Protein AF-D6Z450-F1 (afdb_monomer)

Secondary structure (DSSP, 8-state):
-EEEEEPPHHHHHHHTTT-SEEEEEEESSHHHHTTSSSHHHHHHHHHHHHHHHHHTT---EEEEEEES-SSSHHHHGGGGGGTTS-SEEEE-S-HHHHHHHHHH-TTS-EEESEEEEEEEEEEETTEEEEEE---SS--TTTTTT--TTTSSTT--SSS--S--BTTEETTEEEEE-HHHHHHHHHHHTT-GGGGGSPPPPP-GGGSGGGSS-----GGG--

Radius of gyration: 21.74 Å; Cα contacts (8 Å, |Δi|>4): 378; chains: 1; bounding box: 49×38×61 Å

Mean predicted aligned error: 4.18 Å

InterPro domains:
  IPR022026 Methylene-tetrahydrofolate reductase-like, C-terminal domain [PF12225] (111-205)

Foldseek 3Di:
DWAKAFDDLLVVLVLCVVWQFEEEEFELPDHVLNVQGDQVNQVVSQVSSCVSQVVVVHHHHYHYYYFPHLLDVVRLVCCVVCPPRTQAYAYSDEPNSQVNNCVVPVNHHGHYRIYGDEDFHAPDVNDTAHFDQQQVFDDCVLQLNGQLQRLAPVSDDQADPVCDDPQADVVDRVRGHSRVVSCVNCVVVVNNVSSVDDGDDTDRCSGPVVDDDDDDDVVPPD

Organism: Desulfurivibrio alkaliphilus (strain DSM 19089 / UNIQEM U267 / AHT2) (NCBI:txid589865)

Solvent-accessible surface area (backbone atoms only — not comparable to full-atom values): 12428 Å² total; per-residue (Å²): 81,51,41,34,43,59,50,60,67,69,60,48,40,58,77,46,62,88,47,49,19,36,33,28,34,14,13,61,42,48,22,30,80,52,72,32,4,21,70,70,43,20,55,52,48,37,52,49,44,46,52,51,36,46,75,71,75,39,82,55,50,65,48,62,48,71,32,68,37,42,69,42,68,78,45,48,57,57,55,63,83,49,64,88,67,45,65,28,35,37,26,20,26,42,62,64,18,41,52,43,43,34,70,78,36,75,88,54,46,67,40,67,38,30,46,59,74,43,33,24,49,72,83,47,96,96,40,72,45,64,51,44,72,73,42,77,64,86,60,33,89,67,33,68,68,46,46,44,52,46,43,27,100,79,44,47,72,75,60,69,89,77,60,57,55,96,55,12,28,70,91,37,84,86,41,60,27,47,49,49,56,30,52,57,46,22,53,74,67,74,43,56,71,51,75,74,47,78,58,75,90,74,61,56,69,57,17,76,86,63,49,92,84,84,88,84,59,70,94,78,53,133

pLDDT: mean 94.86, std 4.31, range [63.44, 98.81]

Sequence (222 aa):
MIIAERKPVNEIVEMVRDAKRVLVLGCRGCVSVCSAGGEREVELLSSLIRLGKQKQGQKAEVIGATLVRQCDKEYVDEIDQWQGQYDAIVSMACGVGVNFIANLRPNDQVYPAVNTTSFGGSTEQGVWSEQCAGCGDCVLHLTGGLCPVARCAKSLMNGPCGGSVEGRCEIHQEVPCIWQFIHERLNRFERREDLERVAPIRDWRSAGHGGPRKTVRPDLTL

Structure (mmCIF, N/CA/C/O backbone):
data_AF-D6Z450-F1
#
_entry.id   AF-D6Z450-F1
#
loop_
_atom_site.group_PDB
_atom_site.id
_atom_site.type_symbol
_atom_site.label_atom_id
_atom_site.label_alt_id
_atom_site.label_comp_id
_atom_site.label_asym_id
_atom_site.label_entity_id
_atom_site.label_seq_id
_atom_site.pdbx_PDB_ins_code
_atom_site.Cartn_x
_atom_site.Cartn_y
_atom_site.Cartn_z
_atom_site.occupancy
_atom_site.B_iso_or_equiv
_atom_site.auth_seq_id
_atom_site.auth_comp_id
_atom_site.auth_asym_id
_atom_site.auth_atom_id
_atom_site.pdbx_PDB_model_num
ATOM 1 N N . MET A 1 1 ? 4.551 -5.042 -3.345 1.00 91.19 1 MET A N 1
ATOM 2 C CA . MET A 1 1 ? 3.774 -4.960 -2.084 1.00 91.19 1 MET A CA 1
ATOM 3 C C . MET A 1 1 ? 3.094 -3.600 -2.006 1.00 91.19 1 MET A C 1
ATOM 5 O O . MET A 1 1 ? 3.552 -2.681 -2.673 1.00 91.19 1 MET A O 1
ATOM 9 N N . ILE A 1 2 ? 2.012 -3.470 -1.238 1.00 96.25 2 ILE A N 1
ATOM 10 C CA . ILE A 1 2 ? 1.422 -2.161 -0.915 1.00 96.25 2 ILE A CA 1
ATOM 11 C C . ILE A 1 2 ? 2.186 -1.575 0.274 1.00 96.25 2 ILE A C 1
ATOM 13 O O . ILE A 1 2 ? 2.316 -2.252 1.292 1.00 96.25 2 ILE A O 1
ATOM 17 N N . ILE A 1 3 ? 2.694 -0.354 0.132 1.00 97.12 3 ILE A N 1
ATOM 18 C CA . ILE A 1 3 ? 3.382 0.376 1.195 1.00 97.12 3 ILE A CA 1
ATOM 19 C C . ILE A 1 3 ? 2.340 1.169 1.983 1.00 97.12 3 ILE A C 1
ATOM 21 O O . ILE A 1 3 ? 1.428 1.768 1.404 1.00 97.12 3 ILE A O 1
ATOM 25 N N . ALA A 1 4 ? 2.451 1.137 3.307 1.00 97.19 4 ALA A N 1
ATOM 26 C CA . ALA A 1 4 ? 1.595 1.911 4.187 1.00 97.19 4 ALA A CA 1
ATOM 27 C C . ALA A 1 4 ? 2.369 2.417 5.403 1.00 97.19 4 ALA A C 1
ATOM 29 O O . ALA A 1 4 ? 3.311 1.773 5.857 1.00 97.19 4 ALA A O 1
ATOM 30 N N . GLU A 1 5 ? 1.924 3.547 5.938 1.00 97.06 5 GLU A N 1
ATOM 31 C CA . GLU A 1 5 ? 2.474 4.176 7.135 1.00 97.06 5 GLU A CA 1
ATOM 32 C C . GLU A 1 5 ? 1.366 4.371 8.166 1.00 97.06 5 GLU A C 1
ATOM 34 O O . GLU A 1 5 ? 0.252 4.769 7.822 1.00 97.06 5 GLU A O 1
ATOM 39 N N . ARG A 1 6 ? 1.645 4.098 9.442 1.00 97.44 6 ARG A N 1
ATOM 40 C CA . ARG A 1 6 ? 0.655 4.276 10.508 1.00 97.44 6 ARG A CA 1
ATOM 41 C C . ARG A 1 6 ? 0.247 5.745 10.622 1.00 97.44 6 ARG A C 1
ATOM 43 O O . ARG A 1 6 ? 1.094 6.624 10.748 1.00 97.44 6 ARG A O 1
ATOM 50 N N . LYS A 1 7 ? -1.060 5.999 10.661 1.00 98.56 7 LYS A N 1
ATOM 51 C CA . LYS A 1 7 ? -1.602 7.331 10.943 1.00 98.56 7 LYS A CA 1
ATOM 52 C C . LYS A 1 7 ? -1.158 7.816 12.326 1.00 98.56 7 LYS A C 1
ATOM 54 O O . LYS A 1 7 ? -0.955 6.990 13.226 1.00 98.56 7 LYS A O 1
ATOM 59 N N . PRO A 1 8 ? -1.044 9.134 12.545 1.00 98.31 8 PRO A N 1
ATOM 60 C CA . PRO A 1 8 ? -0.845 9.697 13.875 1.00 98.31 8 PRO A CA 1
ATOM 61 C C . PRO A 1 8 ? -1.831 9.117 14.902 1.00 98.31 8 PRO A C 1
ATOM 63 O O . PRO A 1 8 ? -3.011 8.925 14.620 1.00 98.31 8 PRO A O 1
ATOM 66 N N . VAL A 1 9 ? -1.348 8.810 16.113 1.00 97.56 9 VAL A N 1
ATOM 67 C CA . VAL A 1 9 ? -2.169 8.133 17.143 1.00 97.56 9 VAL A CA 1
ATOM 68 C C . VAL A 1 9 ? -3.389 8.971 17.517 1.00 97.56 9 VAL A C 1
ATOM 70 O O . VAL A 1 9 ? -4.473 8.433 17.698 1.00 97.56 9 VAL A O 1
ATOM 73 N N . ASN A 1 10 ? -3.216 10.286 17.629 1.00 97.44 10 ASN A N 1
ATOM 74 C CA . ASN A 1 10 ? -4.288 11.228 17.937 1.00 97.44 10 ASN A CA 1
ATOM 75 C C . ASN A 1 10 ? -5.393 11.224 16.872 1.00 97.44 10 ASN A C 1
ATOM 77 O O . ASN A 1 10 ? -6.560 11.278 17.239 1.00 97.44 10 ASN A O 1
ATOM 81 N N . GLU A 1 11 ? -5.043 11.110 15.587 1.00 98.44 11 GLU A N 1
ATOM 82 C CA . GLU A 1 11 ? -6.023 10.964 14.503 1.00 98.44 11 GLU A CA 1
ATOM 83 C C . GLU A 1 11 ? -6.827 9.668 14.674 1.00 98.44 11 GLU A C 1
ATOM 85 O O . GLU A 1 11 ? -8.051 9.686 14.593 1.00 98.44 11 GLU A O 1
ATOM 90 N N . ILE A 1 12 ? -6.157 8.553 14.991 1.00 98.44 12 ILE A N 1
ATOM 91 C CA . ILE A 1 12 ? -6.817 7.258 15.226 1.00 98.44 12 ILE A CA 1
ATOM 92 C C . ILE A 1 12 ? -7.747 7.318 16.439 1.00 98.44 12 ILE A C 1
ATOM 94 O O . ILE A 1 12 ? -8.889 6.879 16.349 1.00 98.44 12 ILE A O 1
ATOM 98 N N . VAL A 1 13 ? -7.282 7.873 17.561 1.00 97.88 13 VAL A N 1
ATOM 99 C CA . VAL A 1 13 ? -8.081 8.011 18.789 1.00 97.88 13 VAL A CA 1
ATOM 100 C C . VAL A 1 13 ? -9.309 8.890 18.555 1.00 97.88 13 VAL A C 1
ATOM 102 O O . VAL A 1 13 ? -10.382 8.548 19.048 1.00 97.88 13 VAL A O 1
ATOM 105 N N . GLU A 1 14 ? -9.176 9.972 17.782 1.00 97.88 14 GLU A N 1
ATOM 106 C CA . GLU A 1 14 ? -10.306 10.833 17.418 1.00 97.88 14 GLU A CA 1
ATOM 107 C C . GLU A 1 14 ? -11.302 10.113 16.497 1.00 97.88 14 GLU A C 1
ATOM 109 O O . GLU A 1 14 ? -12.506 10.194 16.733 1.00 97.88 14 GLU A O 1
ATOM 114 N N . MET A 1 15 ? -10.834 9.345 15.500 1.00 97.94 15 MET A N 1
ATOM 115 C CA . MET A 1 15 ? -11.719 8.568 14.614 1.00 97.94 15 MET A CA 1
ATOM 116 C C . MET A 1 15 ? -12.628 7.610 15.387 1.00 97.94 15 MET A C 1
ATOM 118 O O . MET A 1 15 ? -13.789 7.442 15.026 1.00 97.94 15 MET A O 1
ATOM 122 N N . VAL A 1 16 ? -12.114 7.006 16.461 1.00 97.25 16 VAL A N 1
ATOM 123 C CA . VAL A 1 16 ? -12.877 6.073 17.299 1.00 97.25 16 VAL A CA 1
ATOM 124 C C . VAL A 1 16 ? -13.375 6.699 18.594 1.00 97.25 16 VAL A C 1
ATOM 126 O O . VAL A 1 16 ? -13.716 5.963 19.515 1.00 97.25 16 VAL A O 1
ATOM 129 N N . ARG A 1 17 ? -13.430 8.030 18.722 1.00 95.50 17 ARG A N 1
ATOM 130 C CA . ARG A 1 17 ? -13.751 8.728 19.985 1.00 95.50 17 ARG A CA 1
ATOM 131 C C . ARG A 1 17 ? -15.069 8.292 20.638 1.00 95.50 17 ARG A C 1
ATOM 133 O O . ARG A 1 17 ? -15.144 8.271 21.860 1.00 95.50 17 ARG A O 1
ATOM 140 N N . ASP A 1 18 ? -16.059 7.880 19.853 1.00 94.75 18 ASP A N 1
ATOM 141 C CA . ASP A 1 18 ? -17.384 7.488 20.350 1.00 94.75 18 ASP A CA 1
ATOM 142 C C . ASP A 1 18 ? -17.497 5.967 20.597 1.00 94.75 18 ASP A C 1
ATOM 144 O O . ASP A 1 18 ? -18.425 5.505 21.261 1.00 94.75 18 ASP A O 1
ATOM 148 N N . ALA A 1 19 ? -16.511 5.191 20.132 1.00 96.88 19 ALA A N 1
ATOM 149 C CA . ALA A 1 19 ? -16.423 3.747 20.331 1.00 96.88 19 ALA A CA 1
ATOM 150 C C . ALA A 1 19 ? -16.017 3.397 21.772 1.00 96.88 19 ALA A C 1
ATOM 152 O O . ALA A 1 19 ? -15.072 3.979 22.330 1.00 96.88 19 ALA A O 1
ATOM 153 N N . LYS A 1 20 ? -16.702 2.415 22.368 1.00 96.44 20 LYS A N 1
ATOM 154 C CA . LYS A 1 20 ? -16.396 1.897 23.711 1.00 96.44 20 LYS A CA 1
ATOM 155 C C . LYS A 1 20 ? -15.599 0.602 23.652 1.00 96.44 20 LYS A C 1
ATOM 157 O O . LYS A 1 20 ? -14.909 0.290 24.620 1.00 96.44 20 LYS A O 1
ATOM 162 N N . ARG A 1 21 ? -15.693 -0.147 22.553 1.00 98.25 21 ARG A N 1
ATOM 163 C CA . ARG A 1 21 ? -15.056 -1.452 22.375 1.00 98.25 21 ARG A CA 1
ATOM 164 C C . ARG A 1 21 ? -14.388 -1.504 21.007 1.00 98.25 21 ARG A C 1
ATOM 166 O O . ARG A 1 21 ? -15.039 -1.681 19.982 1.00 98.25 21 ARG A O 1
ATOM 173 N N . VAL A 1 22 ? -13.075 -1.325 20.993 1.00 98.62 22 VAL A N 1
ATOM 174 C CA . VAL A 1 22 ? -12.292 -1.208 19.762 1.00 98.62 22 VAL A CA 1
ATOM 175 C C . VAL A 1 22 ? -11.577 -2.523 19.467 1.00 98.62 22 VAL A C 1
ATOM 177 O O . VAL A 1 22 ? -10.772 -2.983 20.276 1.00 98.62 22 VAL A O 1
ATOM 180 N N . LEU A 1 23 ? -11.816 -3.093 18.287 1.00 98.81 23 LEU A N 1
ATOM 181 C CA . LEU A 1 23 ? -11.015 -4.182 17.733 1.00 98.81 23 LEU A CA 1
ATOM 182 C C . LEU A 1 23 ? -9.901 -3.598 16.860 1.00 98.81 23 LEU A C 1
ATOM 184 O O . LEU A 1 23 ? -10.157 -3.097 15.768 1.00 98.81 23 LEU A O 1
ATOM 188 N N . VAL A 1 24 ? -8.654 -3.665 17.317 1.00 98.81 24 VAL A N 1
ATOM 189 C CA . VAL A 1 24 ? -7.479 -3.330 16.506 1.00 98.81 24 VAL A CA 1
ATOM 190 C C . VAL A 1 24 ? -7.079 -4.567 15.713 1.00 98.81 24 VAL A C 1
ATOM 192 O O . VAL A 1 24 ? -6.640 -5.565 16.283 1.00 98.81 24 VAL A O 1
ATOM 195 N N . LEU A 1 25 ? -7.239 -4.500 14.394 1.00 98.81 25 LEU A N 1
ATOM 196 C CA . LEU A 1 25 ? -7.114 -5.653 13.511 1.00 98.81 25 LEU A CA 1
ATOM 197 C C . LEU A 1 25 ? -5.916 -5.498 12.574 1.00 98.81 25 LEU A C 1
ATOM 199 O O . LEU A 1 25 ? -5.942 -4.701 11.632 1.00 98.81 25 LEU A O 1
ATOM 203 N N . GLY A 1 26 ? -4.867 -6.282 12.806 1.00 98.50 26 GLY A N 1
ATOM 204 C CA . GLY A 1 26 ? -3.661 -6.329 11.980 1.00 98.50 26 GLY A CA 1
ATOM 205 C C . GLY A 1 26 ? -3.807 -7.181 10.721 1.00 98.50 26 GLY A C 1
ATOM 206 O O . GLY A 1 26 ? -4.682 -8.044 10.612 1.00 98.50 26 GLY A O 1
ATOM 207 N N . CYS A 1 27 ? -2.936 -6.936 9.747 1.00 98.12 27 CYS A N 1
ATOM 208 C CA . CYS A 1 27 ? -2.890 -7.646 8.474 1.00 98.12 27 CYS A CA 1
ATOM 209 C C . CYS A 1 27 ? -1.472 -8.167 8.226 1.00 98.12 27 CYS A C 1
ATOM 211 O O . CYS A 1 27 ? -0.547 -7.393 7.958 1.00 98.12 27 CYS A O 1
ATOM 213 N N . ARG A 1 28 ? -1.317 -9.495 8.241 1.00 97.00 28 ARG A N 1
ATOM 214 C CA . ARG A 1 28 ? -0.030 -10.199 8.075 1.00 97.00 28 ARG A CA 1
ATOM 215 C C . ARG A 1 28 ? 0.506 -10.204 6.633 1.00 97.00 28 ARG A C 1
ATOM 217 O O . ARG A 1 28 ? 1.493 -10.863 6.329 1.00 97.00 28 ARG A O 1
ATOM 224 N N . GLY A 1 29 ? -0.136 -9.451 5.737 1.00 94.50 29 GLY A N 1
ATOM 225 C CA . GLY A 1 29 ? 0.275 -9.257 4.349 1.00 94.50 29 GLY A CA 1
ATOM 226 C C . GLY A 1 29 ? 1.283 -8.115 4.161 1.00 94.50 29 GLY A C 1
ATOM 227 O O . GLY A 1 29 ? 2.246 -7.960 4.904 1.00 94.50 29 GLY A O 1
ATOM 228 N N . CYS A 1 30 ? 1.059 -7.285 3.136 1.00 94.38 30 CYS A N 1
ATOM 229 C CA . CYS A 1 30 ? 2.018 -6.255 2.710 1.00 94.38 30 CYS A CA 1
ATOM 230 C C . CYS A 1 30 ? 2.418 -5.263 3.813 1.00 94.38 30 CYS A C 1
ATOM 232 O O . CYS A 1 30 ? 3.584 -4.902 3.909 1.00 94.38 30 CYS A O 1
ATOM 234 N N . VAL A 1 31 ? 1.470 -4.841 4.649 1.00 94.81 31 VAL A N 1
ATOM 235 C CA . VAL A 1 31 ? 1.697 -3.810 5.677 1.00 94.81 31 VAL A CA 1
ATOM 236 C C . VAL A 1 31 ? 2.533 -4.302 6.860 1.00 94.81 31 VAL A C 1
ATOM 238 O O . VAL A 1 31 ? 3.160 -3.493 7.537 1.00 94.81 31 VAL A O 1
ATOM 241 N N . SER A 1 32 ? 2.608 -5.618 7.083 1.00 94.56 32 SER A N 1
ATOM 242 C CA . SER A 1 32 ? 3.536 -6.195 8.065 1.00 94.56 32 SER A CA 1
ATOM 243 C C . SER A 1 32 ? 4.989 -6.054 7.609 1.00 94.56 32 SER A C 1
ATOM 245 O O . SER A 1 32 ? 5.865 -5.791 8.421 1.00 94.56 32 SER A O 1
ATOM 247 N N . VAL A 1 33 ? 5.242 -6.115 6.296 1.00 92.12 33 VAL A N 1
ATOM 248 C CA . VAL A 1 33 ? 6.574 -5.845 5.719 1.00 92.12 33 VAL A CA 1
ATOM 249 C C . VAL A 1 33 ? 6.970 -4.371 5.878 1.00 92.12 33 VAL A C 1
ATOM 251 O O . VAL A 1 33 ? 8.152 -4.047 5.858 1.00 92.12 33 VAL A O 1
ATOM 254 N N . CYS A 1 34 ? 5.997 -3.475 6.054 1.00 92.50 34 CYS A N 1
ATOM 255 C CA . CYS A 1 34 ? 6.224 -2.064 6.375 1.00 92.50 34 CYS A CA 1
ATOM 256 C C . CYS A 1 34 ? 6.393 -1.798 7.877 1.00 92.50 34 CYS A C 1
ATOM 258 O O . CYS A 1 34 ? 6.513 -0.638 8.259 1.00 92.50 34 CYS A O 1
ATOM 260 N N . SER A 1 35 ? 6.333 -2.829 8.731 1.00 94.25 35 SER A N 1
ATOM 261 C CA . SER A 1 35 ? 6.236 -2.669 10.189 1.00 94.25 35 SER A CA 1
ATOM 262 C C . SER A 1 35 ? 5.105 -1.710 10.590 1.00 94.25 35 SER A C 1
ATOM 264 O O . SER A 1 35 ? 5.270 -0.854 11.459 1.00 94.25 35 SER A O 1
ATOM 266 N N . ALA A 1 36 ? 3.962 -1.807 9.898 1.00 95.75 36 ALA A N 1
ATOM 267 C CA . ALA A 1 36 ? 2.838 -0.878 10.042 1.00 95.75 36 ALA A CA 1
ATOM 268 C C . ALA A 1 36 ? 1.511 -1.555 10.419 1.00 95.75 36 ALA A C 1
ATOM 270 O O . ALA A 1 36 ? 0.531 -0.854 10.664 1.00 95.75 36 ALA A O 1
ATOM 271 N N . GLY A 1 37 ? 1.449 -2.888 10.465 1.00 95.31 37 GLY A N 1
ATOM 272 C CA . GLY A 1 37 ? 0.195 -3.601 10.730 1.00 95.31 37 GLY A CA 1
ATOM 273 C C . GLY A 1 37 ? 0.331 -5.069 11.119 1.00 95.31 37 GLY A C 1
ATOM 274 O O . GLY A 1 37 ? -0.655 -5.797 10.996 1.00 95.31 37 GLY A O 1
ATOM 275 N N . GLY A 1 38 ? 1.520 -5.515 11.534 1.00 96.25 38 GLY A N 1
ATOM 276 C CA . GLY A 1 38 ? 1.738 -6.858 12.065 1.00 96.25 38 GLY A CA 1
ATOM 277 C C . GLY A 1 38 ? 1.330 -6.981 13.534 1.00 96.25 38 GLY A C 1
ATOM 278 O O . GLY A 1 38 ? 0.815 -6.040 14.136 1.00 96.25 38 GLY A O 1
ATOM 279 N N . GLU A 1 39 ? 1.561 -8.157 14.120 1.00 97.19 39 GLU A N 1
ATOM 280 C CA . GLU A 1 39 ? 1.178 -8.484 15.507 1.00 97.19 39 GLU A CA 1
ATOM 281 C C . GLU A 1 39 ? 1.768 -7.491 16.519 1.00 97.19 39 GLU A C 1
ATOM 283 O O . GLU A 1 39 ? 1.039 -6.917 17.329 1.00 97.19 39 GLU A O 1
ATOM 288 N N . ARG A 1 40 ? 3.066 -7.187 16.396 1.00 97.50 40 ARG A N 1
ATOM 289 C CA . ARG A 1 40 ? 3.742 -6.195 17.241 1.00 97.50 40 ARG A CA 1
ATOM 290 C C . ARG A 1 40 ? 3.098 -4.812 17.130 1.00 97.50 40 ARG A C 1
ATOM 292 O O . ARG A 1 40 ? 2.915 -4.128 18.136 1.00 97.50 40 ARG A O 1
ATOM 299 N N . GLU A 1 41 ? 2.764 -4.370 15.920 1.00 98.31 41 GLU A N 1
ATOM 300 C CA . GLU A 1 41 ? 2.142 -3.060 15.716 1.00 98.31 41 GLU A CA 1
ATOM 301 C C . GLU A 1 41 ? 0.723 -3.000 16.288 1.00 98.31 41 GLU A C 1
ATOM 303 O O . GLU A 1 41 ? 0.330 -1.955 16.812 1.00 98.31 41 GLU A O 1
ATOM 308 N N . VAL A 1 42 ? -0.018 -4.112 16.246 1.00 98.62 42 VAL A N 1
ATOM 309 C CA . VAL A 1 42 ? -1.343 -4.233 16.866 1.00 98.62 42 VAL A CA 1
ATOM 310 C C . VAL A 1 42 ? -1.258 -4.080 18.378 1.00 98.62 42 VAL A C 1
ATOM 312 O O . VAL A 1 42 ? -2.030 -3.308 18.947 1.00 98.62 42 VAL A O 1
ATOM 315 N N . GLU A 1 43 ? -0.322 -4.758 19.042 1.00 98.38 43 GLU A N 1
ATOM 316 C CA . GLU A 1 43 ? -0.139 -4.651 20.496 1.00 98.38 43 GLU A CA 1
ATOM 317 C C . GLU A 1 43 ? 0.194 -3.214 20.927 1.00 98.38 43 GLU A C 1
ATOM 319 O O . GLU A 1 43 ? -0.397 -2.669 21.872 1.00 98.38 43 GLU A O 1
ATOM 324 N N . LEU A 1 44 ? 1.106 -2.570 20.190 1.00 98.31 44 LEU A N 1
ATOM 325 C CA . LEU A 1 44 ? 1.503 -1.184 20.427 1.00 98.31 44 LEU A CA 1
ATOM 326 C C . LEU A 1 44 ? 0.328 -0.227 20.222 1.00 98.31 44 LEU A C 1
ATOM 328 O O . LEU A 1 44 ? 0.032 0.584 21.103 1.00 98.31 44 LEU A O 1
ATOM 332 N N . LEU A 1 45 ? -0.371 -0.325 19.088 1.00 98.56 45 LEU A N 1
ATOM 333 C CA . LEU A 1 45 ? -1.494 0.559 18.789 1.00 98.56 45 LEU A CA 1
ATOM 334 C C . LEU A 1 45 ? -2.655 0.347 19.767 1.00 98.56 45 LEU A C 1
ATOM 336 O O . LEU A 1 45 ? -3.246 1.324 20.222 1.00 98.56 45 LEU A O 1
ATOM 340 N N . SER A 1 46 ? -2.935 -0.897 20.156 1.00 98.50 46 SER A N 1
ATOM 341 C CA . SER A 1 46 ? -3.965 -1.215 21.151 1.00 98.50 46 SER A CA 1
ATOM 342 C C . SER A 1 46 ? -3.692 -0.518 22.485 1.00 98.50 46 SER A C 1
ATOM 344 O O . SER A 1 46 ? -4.586 0.086 23.082 1.00 98.50 46 SER A O 1
ATOM 346 N N . SER A 1 47 ? -2.434 -0.542 22.932 1.00 98.00 47 SER A N 1
ATOM 347 C CA . SER A 1 47 ? -2.003 0.136 24.159 1.00 98.00 47 SER A CA 1
ATOM 348 C C . SER A 1 47 ? -2.114 1.659 24.042 1.00 98.00 47 SER A C 1
ATOM 350 O O . SER A 1 47 ? -2.601 2.322 24.959 1.00 98.00 47 SER A O 1
ATOM 352 N N . LEU A 1 48 ? -1.722 2.218 22.894 1.00 97.88 48 LEU A N 1
ATOM 353 C CA . LEU A 1 48 ? -1.784 3.655 22.623 1.00 97.88 48 LEU A CA 1
ATOM 354 C C . LEU A 1 48 ? -3.224 4.183 22.551 1.00 97.88 48 LEU A C 1
ATOM 356 O O . LEU A 1 48 ? -3.504 5.243 23.109 1.00 97.88 48 LEU A O 1
ATOM 360 N N . ILE A 1 49 ? -4.144 3.441 21.927 1.00 98.12 49 ILE A N 1
ATOM 361 C CA . ILE A 1 49 ? -5.570 3.798 21.887 1.00 98.12 49 ILE A CA 1
ATOM 362 C C . ILE A 1 49 ? -6.151 3.802 23.302 1.00 98.12 49 ILE A C 1
ATOM 364 O O . ILE A 1 49 ? -6.816 4.765 23.685 1.00 98.12 49 ILE A O 1
ATOM 368 N N . ARG A 1 50 ? -5.848 2.774 24.108 1.00 97.06 50 ARG A N 1
ATOM 369 C CA . ARG A 1 50 ? -6.315 2.677 25.499 1.00 97.06 50 ARG A CA 1
ATOM 370 C C . ARG A 1 50 ? -5.861 3.877 26.336 1.00 97.06 50 ARG A C 1
ATOM 372 O O . ARG A 1 50 ? -6.679 4.496 27.013 1.00 97.06 50 ARG A O 1
ATOM 379 N N . LEU A 1 51 ? -4.582 4.246 26.240 1.00 96.38 51 LEU A N 1
ATOM 380 C CA . LEU A 1 51 ? -4.023 5.417 26.928 1.00 96.38 51 LEU A CA 1
ATOM 381 C C . LEU A 1 51 ? -4.628 6.736 26.423 1.00 96.38 51 LEU A C 1
ATOM 383 O O . LEU A 1 51 ? -4.961 7.608 27.226 1.00 96.38 51 LEU A O 1
ATOM 387 N N . GLY A 1 52 ? -4.797 6.885 25.105 1.00 96.44 52 GLY A N 1
ATOM 388 C CA . GLY A 1 52 ? -5.392 8.078 24.496 1.00 96.44 52 GLY A CA 1
ATOM 389 C C . GLY A 1 52 ? -6.825 8.320 24.968 1.00 96.44 52 GLY A C 1
ATOM 390 O O . GLY A 1 52 ? -7.158 9.426 25.393 1.00 96.44 52 GLY A O 1
ATOM 391 N N . LYS A 1 53 ? -7.639 7.262 24.988 1.00 94.81 53 LYS A N 1
ATOM 392 C CA . LYS A 1 53 ? -9.012 7.271 25.508 1.00 94.81 53 LYS A CA 1
ATOM 393 C C . LYS A 1 53 ? -9.070 7.603 26.998 1.00 94.81 53 LYS A C 1
ATOM 395 O O . LYS A 1 53 ? -9.831 8.480 27.405 1.00 94.81 53 LYS A O 1
ATOM 400 N N . GLN A 1 54 ? -8.208 6.981 27.805 1.00 94.81 54 GLN A N 1
ATOM 401 C CA . GLN A 1 54 ? -8.131 7.255 29.241 1.00 94.81 54 GLN A CA 1
ATOM 402 C C . GLN A 1 54 ? -7.778 8.722 29.526 1.00 94.81 54 GLN A C 1
ATOM 404 O O . GLN A 1 54 ? -8.374 9.338 30.409 1.00 94.81 54 GLN A O 1
ATOM 409 N N . LYS A 1 55 ? -6.856 9.311 28.753 1.00 94.12 55 LYS A N 1
ATOM 410 C CA . LYS A 1 55 ? -6.492 10.733 28.861 1.00 94.12 55 LYS A CA 1
ATOM 411 C C . LYS A 1 55 ? -7.667 11.669 28.544 1.00 94.12 55 LYS A C 1
ATOM 413 O O . LYS A 1 55 ? -7.726 12.765 29.089 1.00 94.12 55 LYS A O 1
ATOM 418 N N . GLN A 1 56 ? -8.607 11.234 27.706 1.00 92.25 56 GLN A N 1
ATOM 419 C CA . GLN A 1 56 ? -9.853 11.948 27.403 1.00 92.25 56 GLN A CA 1
ATOM 420 C C . GLN A 1 56 ? -10.972 11.674 28.428 1.00 92.25 56 GLN A C 1
ATOM 422 O O . GLN A 1 56 ? -12.113 12.075 28.217 1.00 92.25 56 GLN A O 1
ATOM 427 N N . GLY A 1 57 ? -10.677 10.978 29.533 1.00 92.12 57 GLY A N 1
ATOM 428 C CA . GLY A 1 57 ? -11.667 10.618 30.552 1.00 92.12 57 GLY A CA 1
ATOM 429 C C . GLY A 1 57 ? -12.624 9.501 30.124 1.00 92.12 57 GLY A C 1
ATOM 430 O O . GLY A 1 57 ? -13.627 9.265 30.794 1.00 92.12 57 GLY A O 1
ATOM 431 N N . GLN A 1 58 ? -12.328 8.801 29.026 1.00 92.25 58 GLN A N 1
ATOM 432 C CA . GLN A 1 58 ? -13.154 7.721 28.498 1.00 92.25 58 GLN A CA 1
ATOM 433 C C . GLN A 1 58 ? -12.596 6.358 28.917 1.00 92.25 58 GLN A C 1
ATOM 435 O O . GLN A 1 58 ? -11.394 6.103 28.827 1.00 92.25 58 GLN A O 1
ATOM 440 N N . LYS A 1 59 ? -13.477 5.444 29.336 1.00 88.94 59 LYS A N 1
ATOM 441 C CA . LYS A 1 59 ? -13.137 4.022 29.471 1.00 88.94 59 LYS A CA 1
ATOM 442 C C . LYS A 1 59 ? -13.463 3.317 28.157 1.00 88.94 59 LYS A C 1
ATOM 444 O O . LYS A 1 59 ? -14.594 3.419 27.691 1.00 88.94 59 LYS A O 1
ATOM 449 N N . ALA A 1 60 ? -12.486 2.613 27.594 1.00 92.69 60 ALA A N 1
ATOM 450 C CA . ALA A 1 60 ? -12.661 1.803 26.396 1.00 92.69 60 ALA A CA 1
ATOM 451 C C . ALA A 1 60 ? -11.983 0.440 26.566 1.00 92.69 60 ALA A C 1
ATOM 453 O O . ALA A 1 60 ? -10.865 0.348 27.083 1.00 92.69 60 ALA A O 1
ATOM 454 N N . GLU A 1 61 ? -12.659 -0.608 26.113 1.00 97.19 61 GLU A N 1
ATOM 455 C CA . GLU A 1 61 ? -12.077 -1.932 25.931 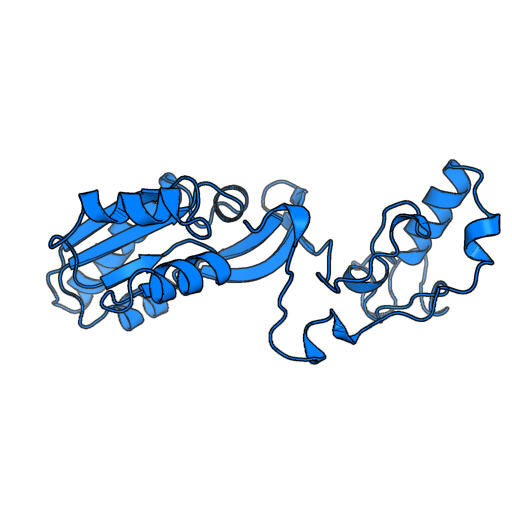1.00 97.19 61 GLU A CA 1
ATOM 456 C C . GLU A 1 61 ? -11.385 -1.964 24.570 1.00 97.19 61 GLU A C 1
ATOM 458 O O . GLU A 1 61 ? -11.910 -1.457 23.579 1.00 97.19 61 GLU A O 1
ATOM 463 N N . VAL A 1 62 ? -10.175 -2.5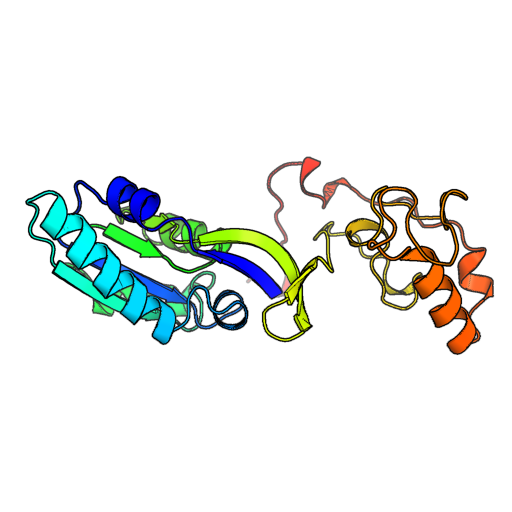15 24.528 1.00 98.31 62 VAL A N 1
ATOM 464 C CA . VAL A 1 62 ? -9.394 -2.603 23.292 1.00 98.31 62 VAL A CA 1
ATOM 465 C C . VAL A 1 62 ? -8.872 -4.020 23.165 1.00 98.31 62 VAL A C 1
ATOM 467 O O . VAL A 1 62 ? -8.102 -4.459 24.027 1.00 98.31 62 VAL A O 1
ATOM 470 N N . ILE A 1 63 ? -9.300 -4.699 22.104 1.00 98.25 63 ILE A N 1
ATOM 471 C CA . ILE A 1 63 ? -8.910 -6.059 21.734 1.00 98.25 63 ILE A CA 1
ATOM 472 C C . ILE A 1 63 ? -7.969 -5.953 20.535 1.00 98.25 63 ILE A C 1
ATOM 474 O O . ILE A 1 63 ? -8.260 -5.228 19.588 1.00 98.25 63 ILE A O 1
ATOM 478 N N . GLY A 1 64 ? -6.841 -6.658 20.578 1.00 98.38 64 GLY A N 1
ATOM 479 C CA . GLY A 1 64 ? -5.920 -6.773 19.450 1.00 98.38 64 GLY A CA 1
ATOM 480 C C . GLY A 1 64 ? -6.039 -8.147 18.799 1.00 98.38 64 GLY A C 1
ATOM 481 O O . GLY A 1 64 ? -6.069 -9.152 19.505 1.00 98.38 64 GLY A O 1
ATOM 482 N N . ALA A 1 65 ? -6.089 -8.194 17.470 1.00 98.44 65 ALA A N 1
ATOM 483 C CA . ALA A 1 65 ? -6.090 -9.431 16.693 1.00 98.44 65 ALA A CA 1
ATOM 484 C C . ALA A 1 65 ? -5.366 -9.243 15.353 1.00 98.44 65 ALA A C 1
ATOM 486 O O . ALA A 1 65 ? -5.136 -8.114 14.914 1.00 98.44 65 ALA A O 1
ATOM 487 N N . THR A 1 66 ? -5.027 -10.337 14.666 1.00 98.25 66 THR A N 1
ATOM 488 C CA . THR A 1 66 ? -4.480 -10.279 13.303 1.00 98.25 66 THR A CA 1
ATOM 489 C C . THR A 1 66 ? -5.127 -11.298 12.380 1.00 98.25 66 THR A C 1
ATOM 491 O O . THR A 1 66 ? -5.428 -12.418 12.777 1.00 98.25 66 THR A O 1
ATOM 494 N N . LEU A 1 67 ? -5.284 -10.912 11.114 1.00 98.19 67 LEU A N 1
ATOM 495 C CA . LEU A 1 67 ? -5.694 -11.800 10.028 1.00 98.19 67 LEU A CA 1
ATOM 496 C C . LEU A 1 67 ? -4.528 -12.029 9.071 1.00 98.19 67 LEU A C 1
ATOM 498 O O . LEU A 1 67 ? -3.609 -11.206 8.980 1.00 98.19 67 LEU A O 1
ATOM 502 N N . VAL A 1 68 ? -4.556 -13.139 8.330 1.00 97.19 68 VAL A N 1
ATOM 503 C CA . VAL A 1 68 ? -3.563 -13.392 7.268 1.00 97.19 68 VAL A CA 1
ATOM 504 C C . VAL A 1 68 ? -3.634 -12.274 6.224 1.00 97.19 68 VAL A C 1
ATOM 506 O O . VAL A 1 68 ? -2.622 -11.655 5.886 1.00 97.19 68 VAL A O 1
ATOM 509 N N . ARG A 1 69 ? -4.849 -11.967 5.754 1.00 97.00 69 ARG A N 1
ATOM 510 C CA . ARG A 1 69 ? -5.165 -10.840 4.870 1.00 97.00 69 ARG A CA 1
ATOM 511 C C . ARG A 1 69 ? -6.526 -10.260 5.233 1.00 97.00 69 ARG A C 1
ATOM 513 O O . ARG A 1 69 ? -7.382 -10.954 5.748 1.00 97.00 69 ARG A O 1
ATOM 520 N N . GLN A 1 70 ? -6.716 -8.982 4.928 1.00 98.00 70 GLN A N 1
ATOM 521 C CA . GLN A 1 70 ? -8.000 -8.287 5.107 1.00 98.00 70 GLN A CA 1
ATOM 522 C C . GLN A 1 70 ? -8.668 -7.932 3.771 1.00 98.00 70 GLN A C 1
ATOM 524 O O . GLN A 1 70 ? -9.704 -7.285 3.740 1.00 98.00 70 GLN A O 1
ATOM 529 N N . CYS A 1 71 ? -8.051 -8.317 2.654 1.00 97.38 71 CYS A N 1
ATOM 530 C CA . CYS A 1 71 ? -8.533 -8.087 1.292 1.00 97.38 71 CYS A CA 1
ATOM 531 C C . CYS A 1 71 ? -8.957 -9.393 0.604 1.00 97.38 71 CYS A C 1
ATOM 533 O O . CYS A 1 71 ? -8.864 -9.516 -0.615 1.00 97.38 71 CYS A O 1
ATOM 535 N N . ASP A 1 72 ? -9.344 -10.381 1.402 1.00 96.94 72 ASP A N 1
ATOM 536 C CA . ASP A 1 72 ? -9.684 -11.728 0.970 1.00 96.94 72 ASP A CA 1
ATOM 537 C C . ASP A 1 72 ? -10.781 -12.256 1.902 1.00 96.94 72 ASP A C 1
ATOM 539 O O . ASP A 1 72 ? -10.692 -12.096 3.122 1.00 96.94 72 ASP A O 1
ATOM 543 N N . LYS A 1 73 ? -11.862 -12.774 1.309 1.00 96.44 73 LYS A N 1
ATOM 544 C CA . LYS A 1 73 ? -13.129 -13.018 2.006 1.00 96.44 73 LYS A CA 1
ATOM 545 C C . LYS A 1 73 ? -12.977 -14.073 3.093 1.00 96.44 73 LYS A C 1
ATOM 547 O O . LYS A 1 73 ? -13.501 -13.868 4.182 1.00 96.44 73 LYS A O 1
ATOM 552 N N . GLU A 1 74 ? -12.255 -15.151 2.805 1.00 96.44 74 GLU A N 1
ATOM 553 C CA . GLU A 1 74 ? -12.120 -16.288 3.720 1.00 96.44 74 GLU A CA 1
ATOM 554 C C . GLU A 1 74 ? -11.512 -15.851 5.057 1.00 96.44 74 GLU A C 1
ATOM 556 O O . GLU A 1 74 ? -12.017 -16.205 6.116 1.00 96.44 74 GLU A O 1
ATOM 561 N N . TYR A 1 75 ? -10.495 -14.987 5.012 1.00 97.75 75 TYR A N 1
ATOM 562 C CA . TYR A 1 75 ? -9.858 -14.455 6.216 1.00 97.75 75 TYR A CA 1
ATOM 563 C C . TYR A 1 75 ? -10.687 -13.363 6.896 1.00 97.75 75 TYR A C 1
ATOM 565 O O . TYR A 1 75 ? -10.648 -13.234 8.114 1.00 97.75 75 TYR A O 1
ATOM 573 N N . VAL A 1 76 ? -11.437 -12.553 6.139 1.00 97.69 76 VAL A N 1
ATOM 574 C CA . VAL A 1 76 ? -12.337 -11.543 6.726 1.00 97.69 76 VAL A CA 1
ATOM 575 C C . VAL A 1 76 ? -13.474 -12.202 7.507 1.00 97.69 76 VAL A C 1
ATOM 577 O O . VAL A 1 76 ? -13.941 -11.627 8.487 1.00 97.69 76 VAL A O 1
ATOM 580 N N . ASP A 1 77 ? -13.891 -13.411 7.130 1.00 97.44 77 ASP A N 1
ATOM 581 C CA . ASP A 1 77 ? -14.909 -14.149 7.877 1.00 97.44 77 ASP A CA 1
ATOM 582 C C . ASP A 1 77 ? -14.430 -14.590 9.276 1.00 97.44 77 ASP A C 1
ATOM 584 O O . ASP A 1 77 ? -15.241 -14.740 10.185 1.00 97.44 77 ASP A O 1
ATOM 588 N N . GLU A 1 78 ? -13.118 -14.657 9.529 1.00 97.88 78 GLU A N 1
ATOM 589 C CA . GLU A 1 78 ? -12.577 -14.915 10.873 1.00 97.88 78 GLU A CA 1
ATOM 590 C C . GLU A 1 78 ? -12.892 -13.799 11.886 1.00 97.88 78 GLU A C 1
ATOM 592 O O . GLU A 1 78 ? -12.799 -14.036 13.090 1.00 97.88 78 GLU A O 1
ATOM 597 N N . ILE A 1 79 ? -13.315 -12.605 11.437 1.00 97.88 79 ILE A N 1
ATOM 598 C CA . ILE A 1 79 ? -13.764 -11.519 12.331 1.00 97.88 79 ILE A CA 1
ATOM 599 C C . ILE A 1 79 ? -14.926 -11.982 13.231 1.00 97.88 79 ILE A C 1
ATOM 601 O O . ILE A 1 79 ? -15.068 -11.489 14.353 1.00 97.88 79 ILE A O 1
ATOM 605 N N . ASP A 1 80 ? -15.698 -12.984 12.794 1.00 97.06 80 ASP A N 1
ATOM 606 C CA . ASP A 1 80 ? -16.817 -13.557 13.549 1.00 97.06 80 ASP A CA 1
ATOM 607 C C . ASP A 1 80 ? -16.396 -14.123 14.922 1.00 97.06 80 ASP A C 1
ATOM 609 O O . ASP A 1 80 ? -17.209 -14.173 15.845 1.00 97.06 80 ASP A O 1
ATOM 613 N N . GLN A 1 81 ? -15.110 -14.442 15.123 1.00 97.50 81 GLN A N 1
ATOM 614 C CA . GLN A 1 81 ? -14.556 -14.838 16.428 1.00 97.50 81 GLN A CA 1
ATOM 615 C C . GLN A 1 81 ? -14.703 -13.749 17.509 1.00 97.50 81 GLN A C 1
ATOM 617 O O . GLN A 1 81 ? -14.745 -14.055 18.703 1.00 97.50 81 GLN A O 1
ATOM 622 N N . TRP A 1 82 ? -14.803 -12.480 17.102 1.00 97.81 82 TRP A N 1
ATOM 623 C CA . TRP A 1 82 ? -14.964 -11.325 17.991 1.00 97.81 82 TRP A CA 1
ATOM 624 C C . TRP A 1 82 ? -16.337 -10.663 17.861 1.00 97.81 82 TRP A C 1
ATOM 626 O O . TRP A 1 82 ? -16.540 -9.558 18.373 1.00 97.81 82 TRP A O 1
ATOM 636 N N . GLN A 1 83 ? -17.295 -11.316 17.199 1.00 95.25 83 GLN A N 1
ATOM 637 C CA . GLN A 1 83 ? -18.626 -10.757 16.999 1.00 95.25 83 GLN A CA 1
ATOM 638 C C . GLN A 1 83 ? -19.270 -10.368 18.339 1.00 95.25 83 GLN A C 1
ATOM 640 O O . GLN A 1 83 ? -19.241 -11.111 19.320 1.00 95.25 83 GLN A O 1
ATOM 645 N N . GLY A 1 84 ? -19.835 -9.159 18.393 1.00 94.94 84 GLY A N 1
ATOM 646 C CA . GLY A 1 84 ? -20.461 -8.612 19.600 1.00 94.94 84 GLY A CA 1
ATOM 647 C C . GLY A 1 84 ? -19.484 -8.101 20.666 1.00 94.94 84 GLY A C 1
ATOM 648 O O . GLY A 1 84 ? -19.937 -7.487 21.635 1.00 94.94 84 GLY A O 1
ATOM 649 N N . GLN A 1 85 ? -18.171 -8.287 20.488 1.00 97.31 85 GLN A N 1
ATOM 650 C CA . GLN A 1 85 ? -17.128 -7.818 21.413 1.00 97.31 85 GLN A CA 1
ATOM 651 C C . GLN A 1 85 ? -16.552 -6.447 21.033 1.00 97.31 85 GLN A C 1
ATOM 653 O O . GLN A 1 85 ? -15.788 -5.877 21.804 1.00 97.31 85 GLN A O 1
ATOM 658 N N . TYR A 1 86 ? -16.930 -5.896 19.880 1.00 97.94 86 TYR A N 1
ATOM 659 C CA . TYR A 1 86 ? -16.519 -4.572 19.420 1.00 97.94 86 TYR A CA 1
ATOM 660 C C . TYR A 1 86 ? -17.722 -3.741 18.956 1.00 97.94 86 TYR A C 1
ATOM 662 O O . TYR A 1 86 ? -18.789 -4.272 18.652 1.00 97.94 86 TYR A O 1
ATOM 670 N N . ASP A 1 87 ? -17.552 -2.422 18.940 1.00 96.94 87 ASP A N 1
ATOM 671 C CA . ASP A 1 87 ? -18.423 -1.460 18.256 1.00 96.94 87 ASP A CA 1
ATOM 672 C C . ASP A 1 87 ? -17.679 -0.658 17.170 1.00 96.94 87 ASP A C 1
ATOM 674 O O . ASP A 1 87 ? -18.322 -0.032 16.332 1.00 96.94 87 ASP A O 1
ATOM 678 N N . ALA A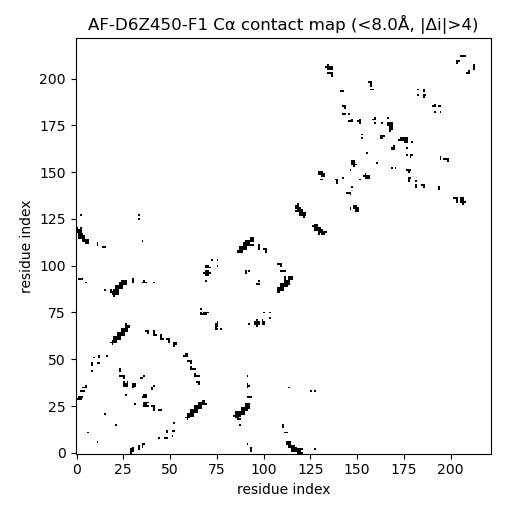 1 88 ? -16.344 -0.752 17.119 1.00 98.25 88 ALA A N 1
ATOM 679 C CA . ALA A 1 88 ? -15.522 -0.240 16.027 1.00 98.25 88 ALA A CA 1
ATOM 680 C C . ALA A 1 88 ? -14.327 -1.157 15.728 1.00 98.25 88 ALA A C 1
ATOM 682 O O . ALA A 1 88 ? -13.681 -1.679 16.639 1.00 98.25 88 ALA A O 1
ATOM 683 N N . ILE A 1 89 ? -13.986 -1.287 14.447 1.00 98.75 89 ILE A N 1
ATOM 684 C CA . ILE A 1 89 ? -12.786 -1.967 13.957 1.00 98.75 89 ILE A CA 1
ATOM 685 C C . ILE A 1 89 ? -11.774 -0.909 13.517 1.00 98.75 89 ILE A C 1
ATOM 687 O O . ILE A 1 89 ? -12.037 -0.118 12.617 1.00 98.75 89 ILE A O 1
ATOM 691 N N . VAL A 1 90 ? -10.583 -0.920 14.105 1.00 98.81 90 VAL A N 1
ATOM 692 C CA . VAL A 1 90 ? -9.418 -0.160 13.641 1.00 98.81 90 VAL A CA 1
ATOM 693 C C . VAL A 1 90 ? -8.540 -1.106 12.836 1.00 98.81 90 VAL A C 1
ATOM 695 O O . VAL A 1 90 ? -7.737 -1.864 13.378 1.00 98.81 90 VAL A O 1
ATOM 698 N N . SER A 1 91 ? -8.717 -1.086 11.520 1.00 98.75 91 SER A N 1
ATOM 699 C CA . SER A 1 91 ? -7.970 -1.929 10.593 1.00 98.75 91 SER A CA 1
ATOM 700 C C . SER A 1 91 ? -6.586 -1.337 10.325 1.00 98.75 91 SER A C 1
ATOM 702 O O . SER A 1 91 ? -6.454 -0.219 9.828 1.00 98.75 91 SER A O 1
ATOM 704 N N . MET A 1 92 ? -5.535 -2.110 10.600 1.00 98.62 92 MET A N 1
ATOM 705 C CA . MET A 1 92 ? -4.154 -1.773 10.235 1.00 98.62 92 MET A CA 1
ATOM 706 C C . MET A 1 92 ? -3.764 -2.292 8.845 1.00 98.62 92 MET A C 1
ATOM 708 O O . MET A 1 92 ? -2.585 -2.301 8.499 1.00 98.62 92 MET A O 1
ATOM 712 N N . ALA A 1 93 ? -4.729 -2.734 8.032 1.00 98.25 93 ALA A N 1
ATOM 713 C CA . ALA A 1 93 ? -4.495 -3.050 6.628 1.00 98.25 93 ALA A CA 1
ATOM 714 C C . ALA A 1 93 ? -4.395 -1.785 5.771 1.00 98.25 93 ALA A C 1
ATOM 716 O O . ALA A 1 93 ? -4.835 -0.705 6.148 1.00 98.25 93 ALA A O 1
ATOM 717 N N . CYS A 1 94 ? -3.872 -1.937 4.554 1.00 98.06 94 CYS A N 1
ATOM 718 C CA . CYS A 1 94 ? -3.961 -0.886 3.544 1.00 98.06 94 CYS A CA 1
ATOM 719 C C . CYS A 1 94 ? -5.425 -0.571 3.178 1.00 98.06 94 CYS A C 1
ATOM 721 O O . CYS A 1 94 ? -6.340 -1.332 3.496 1.00 98.06 94 CYS A O 1
ATOM 723 N N . GLY A 1 95 ? -5.640 0.501 2.414 1.00 97.88 95 GLY A N 1
ATOM 724 C CA . GLY A 1 95 ? -6.968 0.963 2.014 1.00 97.88 95 GLY A CA 1
ATOM 725 C C . GLY A 1 95 ? -7.802 -0.099 1.295 1.00 97.88 95 GLY A C 1
ATOM 726 O O . GLY A 1 95 ? -9.020 -0.102 1.446 1.00 97.88 95 GLY A O 1
ATOM 727 N N . VAL A 1 96 ? -7.168 -1.047 0.589 1.00 97.50 96 VAL A N 1
ATOM 728 C CA . VAL A 1 96 ? -7.878 -2.195 -0.002 1.00 97.50 96 VAL A CA 1
ATOM 729 C C . VAL A 1 96 ? -8.535 -3.044 1.085 1.00 97.50 96 VAL A C 1
ATOM 731 O O . VAL A 1 96 ? -9.710 -3.355 0.964 1.00 97.50 96 VAL A O 1
ATOM 734 N N . GLY A 1 97 ? -7.809 -3.384 2.154 1.00 98.19 97 GLY A N 1
ATOM 735 C CA . GLY A 1 97 ? -8.343 -4.207 3.243 1.00 98.19 97 GLY A CA 1
ATOM 736 C C . GLY A 1 97 ? -9.453 -3.502 4.021 1.00 98.19 97 GLY A C 1
ATOM 737 O O . GLY A 1 97 ? -10.496 -4.095 4.262 1.00 98.19 97 GLY A O 1
ATOM 738 N N . VAL A 1 98 ? -9.276 -2.211 4.318 1.00 98.50 98 VAL A N 1
ATOM 739 C CA . VAL A 1 98 ? -10.297 -1.394 5.000 1.00 98.50 98 VAL A CA 1
ATOM 740 C C . VAL A 1 98 ? -11.613 -1.388 4.211 1.00 98.50 98 VAL A C 1
ATOM 742 O O . VAL A 1 98 ? -12.665 -1.701 4.762 1.00 98.50 98 VAL A O 1
ATOM 745 N N . ASN A 1 99 ? -11.552 -1.097 2.905 1.00 98.12 99 ASN A N 1
ATOM 746 C CA . ASN A 1 99 ? -12.736 -1.096 2.037 1.00 98.12 99 ASN A CA 1
ATOM 747 C C . ASN A 1 99 ? -13.354 -2.491 1.907 1.00 98.12 99 ASN A C 1
ATOM 749 O O . ASN A 1 99 ? -14.572 -2.630 1.855 1.00 98.12 99 ASN A O 1
ATOM 753 N N . PHE A 1 100 ? -12.523 -3.529 1.830 1.00 98.12 100 PHE A N 1
ATOM 754 C CA . PHE A 1 100 ? -12.999 -4.892 1.640 1.00 98.12 100 PHE A CA 1
ATOM 755 C C . PHE A 1 100 ? -13.757 -5.409 2.869 1.00 98.12 100 PHE A C 1
ATOM 757 O O . PHE A 1 100 ? -14.835 -5.978 2.708 1.00 98.12 100 PHE A O 1
ATOM 764 N N . ILE A 1 101 ? -13.265 -5.126 4.082 1.00 98.50 101 ILE A N 1
ATOM 765 C CA . ILE A 1 101 ? -14.007 -5.405 5.320 1.00 98.50 101 ILE A CA 1
ATOM 766 C C . ILE A 1 101 ? -15.319 -4.618 5.331 1.00 98.50 101 ILE A C 1
ATOM 768 O O . ILE A 1 101 ? -16.366 -5.227 5.512 1.00 98.50 101 ILE A O 1
ATOM 772 N N . ALA A 1 102 ? -15.289 -3.305 5.078 1.00 98.31 102 ALA A N 1
ATOM 773 C CA . ALA A 1 102 ? -16.496 -2.473 5.097 1.00 98.31 102 ALA A CA 1
ATOM 774 C C . ALA A 1 102 ? -17.578 -2.963 4.113 1.00 98.31 102 ALA A C 1
ATOM 776 O O . ALA A 1 102 ? -18.762 -2.959 4.437 1.00 98.31 102 ALA A O 1
ATOM 777 N N . ASN A 1 103 ? -17.180 -3.445 2.931 1.00 97.75 103 ASN A N 1
ATOM 778 C CA . ASN A 1 103 ? -18.108 -4.010 1.950 1.00 97.75 103 ASN A CA 1
ATOM 779 C C . ASN A 1 103 ? -18.715 -5.348 2.399 1.00 97.75 103 ASN A C 1
ATOM 781 O O . ASN A 1 103 ? -19.896 -5.591 2.165 1.00 97.75 103 ASN A O 1
ATOM 785 N N . LEU A 1 104 ? -17.917 -6.232 3.006 1.00 97.81 104 LEU A N 1
ATOM 786 C CA . LEU A 1 104 ? -18.386 -7.547 3.462 1.00 97.81 104 LEU A CA 1
ATOM 787 C C . LEU A 1 104 ? -19.144 -7.484 4.793 1.00 97.81 104 LEU A C 1
ATOM 789 O O . LEU A 1 104 ? -19.959 -8.360 5.075 1.00 97.81 104 LEU A O 1
ATOM 793 N N . ARG A 1 105 ? -18.880 -6.456 5.602 1.00 96.25 105 ARG A N 1
ATOM 794 C CA . ARG A 1 105 ? -19.443 -6.243 6.937 1.00 96.25 105 ARG A CA 1
ATOM 795 C C . ARG A 1 105 ? -20.096 -4.853 7.007 1.00 96.25 105 ARG A C 1
ATOM 797 O O . ARG A 1 105 ? -19.630 -3.992 7.744 1.00 96.25 105 ARG A O 1
ATOM 804 N N . PRO A 1 106 ? -21.194 -4.617 6.262 1.00 96.38 106 PRO A N 1
ATOM 805 C CA . PRO A 1 106 ? -21.784 -3.281 6.096 1.00 96.38 106 PRO A CA 1
ATOM 806 C C . PRO A 1 106 ? -22.357 -2.665 7.381 1.00 96.38 106 PRO A C 1
ATOM 808 O O . PRO A 1 106 ? -22.641 -1.471 7.408 1.00 96.38 106 PRO A O 1
ATOM 811 N N . ASN A 1 107 ? -22.543 -3.467 8.433 1.00 96.06 107 ASN A N 1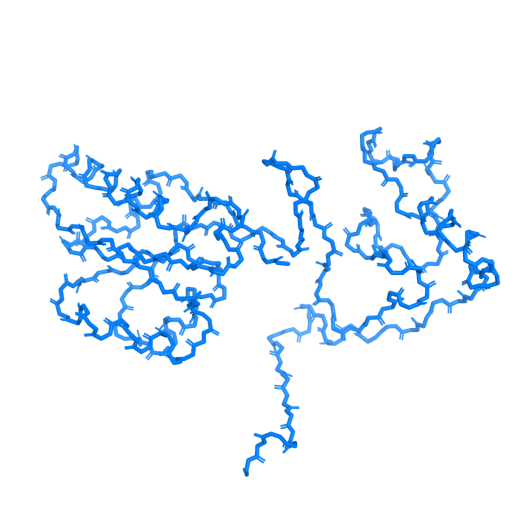
ATOM 812 C CA . ASN A 1 107 ? -23.021 -3.003 9.736 1.00 96.06 107 ASN A CA 1
ATOM 813 C C . ASN A 1 107 ? -21.880 -2.683 10.717 1.00 96.06 107 ASN A C 1
ATOM 815 O O . ASN A 1 107 ? -22.144 -2.125 11.781 1.00 96.06 107 ASN A O 1
ATOM 819 N N . ASP A 1 108 ? -20.635 -3.024 10.375 1.00 97.50 108 ASP A N 1
ATOM 820 C CA . ASP A 1 108 ? -19.473 -2.759 11.217 1.00 97.50 108 ASP A CA 1
ATOM 821 C C . ASP A 1 108 ? -18.854 -1.404 10.860 1.00 97.50 108 ASP A C 1
ATOM 823 O O . ASP A 1 108 ? -18.682 -1.055 9.690 1.00 97.50 108 ASP A O 1
ATOM 827 N N . GLN A 1 109 ? -18.463 -0.634 11.876 1.00 98.00 109 GLN A N 1
ATOM 828 C CA . GLN A 1 109 ? -17.716 0.606 11.670 1.00 98.00 109 GLN A CA 1
ATOM 829 C C . GLN A 1 109 ? -16.229 0.289 11.509 1.00 98.00 109 GLN A C 1
ATOM 831 O O . GLN A 1 109 ? -15.583 -0.147 12.461 1.00 98.00 109 GLN A O 1
ATOM 836 N N . VAL A 1 110 ? -15.677 0.512 10.315 1.00 98.62 110 VAL A N 1
ATOM 837 C CA . VAL A 1 110 ? -14.279 0.187 9.992 1.00 98.62 110 VAL A CA 1
ATOM 838 C C . VAL A 1 110 ? -13.480 1.460 9.734 1.00 98.62 110 VAL A C 1
ATOM 840 O O . VAL A 1 110 ? -13.780 2.227 8.821 1.00 98.62 110 VAL A O 1
ATOM 843 N N . TYR A 1 111 ? -12.419 1.655 10.510 1.00 98.75 111 TYR A N 1
ATOM 844 C CA . TYR A 1 111 ? -11.545 2.820 10.455 1.00 98.75 111 TYR A CA 1
ATOM 845 C C . TYR A 1 111 ? -10.129 2.427 10.017 1.00 98.75 111 TYR A C 1
ATOM 847 O O . TYR A 1 111 ? -9.602 1.408 10.474 1.00 98.75 111 TYR A O 1
ATOM 855 N N . PRO A 1 112 ? -9.473 3.227 9.160 1.00 98.62 112 PRO A N 1
ATOM 856 C CA . PRO A 1 112 ? -8.094 2.981 8.756 1.00 98.62 112 PRO A CA 1
ATOM 857 C C . PRO A 1 112 ? -7.112 3.395 9.859 1.00 98.62 112 PRO A C 1
ATOM 859 O O . PRO A 1 112 ? -7.140 4.529 10.320 1.00 98.62 112 PRO A O 1
ATOM 862 N N . ALA A 1 113 ? -6.172 2.528 10.228 1.00 98.56 113 ALA A N 1
ATOM 863 C CA . ALA A 1 113 ? -5.063 2.873 11.126 1.00 98.56 113 ALA A CA 1
ATOM 864 C C . ALA A 1 113 ? -3.803 3.340 10.379 1.00 98.56 113 ALA A C 1
ATOM 866 O O . ALA A 1 113 ? -2.838 3.795 10.996 1.00 98.56 113 ALA A O 1
ATOM 867 N N . VAL A 1 114 ? -3.784 3.194 9.053 1.00 98.50 114 VAL A N 1
ATOM 868 C CA . VAL A 1 114 ? -2.625 3.473 8.200 1.00 98.50 114 VAL A CA 1
ATOM 869 C C . VAL A 1 114 ? -3.037 4.292 6.975 1.00 98.50 114 VAL A C 1
ATOM 871 O O . VAL A 1 114 ? -4.165 4.201 6.489 1.00 98.50 114 VAL A O 1
ATOM 874 N N . ASN A 1 115 ? -2.103 5.079 6.455 1.00 98.25 115 ASN A N 1
ATOM 875 C CA . ASN A 1 115 ? -2.166 5.699 5.141 1.00 98.25 115 ASN A CA 1
ATOM 876 C C . ASN A 1 115 ? -1.519 4.750 4.129 1.00 98.25 115 ASN A C 1
ATOM 878 O O . ASN A 1 115 ? -0.379 4.335 4.313 1.00 98.25 115 ASN A O 1
ATOM 882 N N . THR A 1 116 ? -2.231 4.397 3.058 1.00 97.56 116 THR A N 1
ATOM 883 C CA . THR A 1 116 ? -1.628 3.673 1.925 1.00 97.56 116 THR A CA 1
ATOM 884 C C . THR A 1 116 ? -0.892 4.662 1.041 1.00 97.56 116 THR A C 1
ATOM 886 O O . THR A 1 116 ? -1.493 5.647 0.626 1.00 97.56 116 THR A O 1
ATOM 889 N N . THR A 1 117 ? 0.383 4.407 0.759 1.00 96.06 117 THR A N 1
ATOM 890 C CA . THR A 1 117 ? 1.242 5.376 0.071 1.00 96.06 117 THR A CA 1
ATOM 891 C C . THR A 1 117 ? 1.470 5.001 -1.388 1.00 96.06 117 THR A C 1
ATOM 893 O O . THR A 1 117 ? 1.137 5.785 -2.270 1.00 96.06 117 THR A O 1
ATOM 896 N N . SER A 1 118 ? 1.992 3.806 -1.674 1.00 95.75 118 SER A N 1
ATOM 897 C CA . SER A 1 118 ? 2.338 3.404 -3.047 1.00 95.75 118 SER A CA 1
ATOM 898 C C . SER A 1 118 ? 2.495 1.888 -3.220 1.00 95.75 118 SER A C 1
ATOM 900 O O . SER A 1 118 ? 2.394 1.114 -2.262 1.00 95.75 118 SER A O 1
ATOM 902 N N . PHE A 1 119 ? 2.738 1.432 -4.457 1.00 96.75 119 PHE A N 1
ATOM 903 C CA . PHE A 1 119 ? 3.107 0.041 -4.734 1.00 96.75 119 PHE A CA 1
ATOM 904 C C . PHE A 1 119 ? 4.610 -0.072 -4.946 1.00 96.75 119 PHE A C 1
ATOM 906 O O . PHE A 1 119 ? 5.172 0.428 -5.923 1.00 96.75 119 PHE A O 1
ATOM 913 N N . GLY A 1 120 ? 5.276 -0.780 -4.046 1.00 95.81 120 GLY A N 1
ATOM 914 C CA . GLY A 1 120 ? 6.727 -0.766 -4.012 1.00 95.81 120 GLY A CA 1
ATOM 915 C C . GLY A 1 120 ? 7.340 -1.964 -3.324 1.00 95.81 120 GLY A C 1
ATOM 916 O O . GLY A 1 120 ? 6.754 -3.053 -3.322 1.00 95.81 120 GLY A O 1
ATOM 917 N N . GLY A 1 121 ? 8.531 -1.739 -2.779 1.00 93.88 121 GLY A N 1
ATOM 918 C CA . GLY A 1 121 ? 9.333 -2.705 -2.036 1.00 93.88 121 GLY A CA 1
ATOM 919 C C . GLY A 1 121 ? 10.381 -2.013 -1.162 1.00 93.88 121 GLY A C 1
ATOM 920 O O . GLY A 1 121 ? 10.660 -0.827 -1.348 1.00 93.88 121 GLY A O 1
ATOM 921 N N . SER A 1 122 ? 10.937 -2.756 -0.204 1.00 92.50 122 SER A N 1
ATOM 922 C CA . SER A 1 122 ? 12.052 -2.287 0.624 1.00 92.50 122 SER A CA 1
ATOM 923 C C . SER A 1 122 ? 13.338 -2.287 -0.202 1.00 92.50 122 SER A C 1
ATOM 925 O O . SER A 1 122 ? 13.663 -3.288 -0.842 1.00 92.50 122 SER A O 1
ATOM 927 N N . THR A 1 123 ? 14.035 -1.153 -0.229 1.00 87.94 123 THR A N 1
ATOM 928 C CA . THR A 1 123 ? 15.406 -1.079 -0.763 1.00 87.94 123 THR A CA 1
ATOM 929 C C . THR A 1 123 ? 16.412 -1.419 0.321 1.00 87.94 123 THR A C 1
ATOM 931 O O . THR A 1 123 ? 17.419 -2.062 0.050 1.00 87.94 123 THR A O 1
ATOM 934 N N . GLU A 1 124 ? 16.104 -0.997 1.545 1.00 91.19 124 GLU A N 1
ATOM 935 C CA . GLU A 1 124 ? 16.899 -1.169 2.752 1.00 91.19 124 GLU A CA 1
ATOM 936 C C . GLU A 1 124 ? 15.941 -1.299 3.942 1.00 91.19 124 GLU A C 1
ATOM 938 O O . GLU A 1 124 ? 14.762 -0.929 3.855 1.00 91.19 124 GLU A O 1
ATOM 943 N N . GLN A 1 125 ? 16.421 -1.815 5.072 1.00 88.62 125 GLN A N 1
ATOM 944 C CA . GLN A 1 125 ? 15.599 -1.884 6.276 1.00 88.62 125 GLN A CA 1
ATOM 945 C C . GLN A 1 125 ? 15.161 -0.472 6.694 1.00 88.62 125 GLN A C 1
ATOM 947 O O . GLN A 1 125 ? 15.992 0.399 6.923 1.00 88.62 125 GLN A O 1
ATOM 952 N N . GLY A 1 126 ? 13.848 -0.250 6.800 1.00 91.69 126 GLY A N 1
ATOM 953 C CA . GLY A 1 126 ? 13.297 1.071 7.119 1.00 91.69 126 GLY A CA 1
ATOM 954 C C . GLY A 1 126 ? 13.138 2.011 5.918 1.00 91.69 126 GLY A C 1
ATOM 955 O O . GLY A 1 126 ? 12.640 3.118 6.097 1.00 91.69 126 GLY A O 1
ATOM 956 N N . VAL A 1 127 ? 13.510 1.586 4.704 1.00 93.25 127 VAL A N 1
ATOM 957 C CA . VAL A 1 127 ? 13.387 2.390 3.480 1.00 93.25 127 VAL A CA 1
ATOM 958 C C . VAL A 1 127 ? 12.573 1.631 2.439 1.00 93.25 127 VAL A C 1
ATOM 960 O O . VAL A 1 127 ? 12.954 0.549 1.984 1.00 93.25 127 VAL A O 1
ATOM 963 N N . TRP A 1 128 ? 11.456 2.224 2.020 1.00 94.75 128 TRP A N 1
ATOM 964 C CA . TRP A 1 128 ? 10.598 1.696 0.962 1.00 94.75 128 TRP A CA 1
ATOM 965 C C . TRP A 1 128 ? 10.525 2.682 -0.195 1.00 94.75 128 TRP A C 1
ATOM 967 O O . TRP A 1 128 ? 10.404 3.887 0.005 1.00 94.75 128 TRP A O 1
ATOM 977 N N . SER A 1 129 ? 10.567 2.156 -1.415 1.00 94.44 129 SER A N 1
ATOM 978 C CA . SER A 1 129 ? 10.464 2.954 -2.636 1.00 94.44 129 SER A CA 1
ATOM 979 C C . SER A 1 129 ? 9.350 2.431 -3.526 1.00 94.44 129 SER A C 1
ATOM 981 O O . SER A 1 129 ? 9.094 1.223 -3.592 1.00 94.44 129 SER A O 1
ATOM 983 N N . GLU A 1 130 ? 8.692 3.345 -4.230 1.00 96.31 130 GLU A N 1
ATOM 984 C CA . GLU A 1 130 ? 7.709 2.996 -5.244 1.00 96.31 130 GLU A CA 1
ATOM 985 C C . GLU A 1 130 ? 8.381 2.284 -6.429 1.00 96.31 130 GLU A C 1
ATOM 987 O O . GLU A 1 130 ? 9.451 2.667 -6.903 1.00 96.31 130 GLU A O 1
ATOM 992 N N . GLN A 1 131 ? 7.749 1.213 -6.908 1.00 96.62 131 GLN A N 1
ATOM 993 C CA . GLN A 1 131 ? 8.251 0.396 -8.016 1.00 96.62 131 GLN A CA 1
ATOM 994 C C . GLN A 1 131 ? 7.208 0.203 -9.123 1.00 96.62 131 GLN A C 1
ATOM 996 O O . GLN A 1 131 ? 7.568 -0.153 -10.245 1.00 96.62 131 GLN A O 1
ATOM 1001 N N . CYS A 1 132 ? 5.920 0.428 -8.843 1.00 96.56 132 CYS A N 1
ATOM 1002 C CA . CYS A 1 132 ? 4.834 0.187 -9.785 1.00 96.56 132 CYS A CA 1
ATOM 1003 C C . CYS A 1 132 ? 3.726 1.234 -9.644 1.00 96.56 132 CYS A C 1
ATOM 1005 O O . CYS A 1 132 ? 3.264 1.500 -8.546 1.00 96.56 132 CYS A O 1
ATOM 1007 N N . ALA A 1 133 ? 3.235 1.745 -10.774 1.00 94.00 133 ALA A N 1
ATOM 1008 C CA . ALA A 1 133 ? 2.112 2.683 -10.810 1.00 94.00 133 ALA A CA 1
ATOM 1009 C C . ALA A 1 133 ? 0.749 1.966 -10.875 1.00 94.00 133 ALA A C 1
ATOM 1011 O O . ALA A 1 133 ? -0.303 2.596 -10.831 1.00 94.00 133 ALA A O 1
ATOM 1012 N N . GLY A 1 134 ? 0.749 0.638 -11.058 1.00 93.88 134 GLY A N 1
ATOM 1013 C CA . GLY A 1 134 ? -0.469 -0.162 -11.171 1.00 93.88 134 GLY A CA 1
ATOM 1014 C C . GLY A 1 134 ? -1.359 0.264 -12.338 1.00 93.88 134 GLY A C 1
ATOM 1015 O O . GLY A 1 134 ? -2.565 0.348 -12.169 1.00 93.88 134 GLY A O 1
ATOM 1016 N N . CYS A 1 135 ? -0.789 0.564 -13.504 1.00 92.12 135 CYS A N 1
ATOM 1017 C CA . CYS A 1 135 ? -1.489 1.150 -14.655 1.00 92.12 135 CYS A CA 1
ATOM 1018 C C . CYS A 1 135 ? -2.260 0.149 -15.545 1.00 92.12 135 CYS A C 1
ATOM 1020 O O . CYS A 1 135 ? -3.018 0.574 -16.411 1.00 92.12 135 CYS A O 1
ATOM 1022 N N . GLY A 1 136 ? -2.090 -1.162 -15.342 1.00 91.56 136 GLY A N 1
ATOM 1023 C CA . GLY A 1 136 ? -2.856 -2.212 -16.036 1.00 91.56 136 GLY A CA 1
ATOM 1024 C C . GLY A 1 136 ? -2.358 -2.605 -17.434 1.00 91.56 136 GLY A C 1
ATOM 1025 O O . GLY A 1 136 ? -2.718 -3.674 -17.903 1.00 91.56 136 GLY A O 1
ATOM 1026 N N . ASP A 1 137 ? -1.474 -1.813 -18.043 1.00 91.88 137 ASP A N 1
ATOM 1027 C CA . ASP A 1 137 ? -0.891 -2.083 -19.365 1.00 91.88 137 ASP A CA 1
ATOM 1028 C C . ASP A 1 137 ? 0.648 -2.075 -19.285 1.00 91.88 137 ASP A C 1
ATOM 1030 O O . ASP A 1 137 ? 1.291 -1.021 -19.303 1.00 91.88 137 ASP A O 1
ATOM 1034 N N . CYS A 1 138 ? 1.236 -3.244 -19.027 1.00 94.00 138 CYS A N 1
ATOM 1035 C CA . CYS A 1 138 ? 2.612 -3.381 -18.547 1.00 94.00 138 CYS A CA 1
ATOM 1036 C C . CYS A 1 138 ? 3.651 -3.444 -19.680 1.00 94.00 138 CYS A C 1
ATOM 1038 O O . CYS A 1 138 ? 3.597 -4.316 -20.542 1.00 94.00 138 CYS A O 1
ATOM 1040 N N . VAL A 1 139 ? 4.689 -2.603 -19.596 1.00 94.25 139 VAL A N 1
ATOM 1041 C CA . VAL A 1 139 ? 5.776 -2.526 -20.596 1.00 94.25 139 VAL A CA 1
ATOM 1042 C C . VAL A 1 139 ? 7.131 -3.032 -20.098 1.00 94.25 139 VAL A C 1
ATOM 1044 O O . VAL A 1 139 ? 8.139 -2.866 -20.776 1.00 94.25 139 VAL A O 1
ATOM 1047 N N . LEU A 1 140 ? 7.197 -3.628 -18.903 1.00 95.69 140 LEU A N 1
ATOM 1048 C CA . LEU A 1 140 ? 8.480 -3.938 -18.252 1.00 95.69 140 LEU A CA 1
ATOM 1049 C C . LEU A 1 140 ? 9.381 -4.873 -19.073 1.00 95.69 140 LEU A C 1
ATOM 1051 O O . LEU A 1 140 ? 10.600 -4.836 -18.925 1.00 95.69 140 LEU A O 1
ATOM 1055 N N . HIS A 1 141 ? 8.799 -5.680 -19.962 1.00 94.12 141 HIS A N 1
ATOM 1056 C CA . HIS A 1 141 ? 9.532 -6.541 -20.891 1.00 94.12 141 HIS A CA 1
ATOM 1057 C C . HIS A 1 141 ? 10.403 -5.759 -21.898 1.00 94.12 141 HIS A C 1
ATOM 1059 O O . HIS A 1 141 ? 11.401 -6.303 -22.375 1.00 94.12 141 HIS A O 1
ATOM 1065 N N . LEU A 1 142 ? 10.066 -4.492 -22.178 1.00 93.69 142 LEU A N 1
ATOM 1066 C CA . LEU A 1 142 ? 10.814 -3.584 -23.060 1.00 93.69 142 LEU A CA 1
ATOM 1067 C C . LEU A 1 142 ? 11.896 -2.796 -22.311 1.00 93.69 142 LEU A C 1
ATOM 1069 O O . LEU A 1 142 ? 12.896 -2.402 -22.892 1.00 93.69 142 LEU A O 1
ATOM 1073 N N . THR A 1 143 ? 11.729 -2.584 -21.005 1.00 95.31 143 THR A N 1
ATOM 1074 C CA . THR A 1 143 ? 12.597 -1.713 -20.193 1.00 95.31 143 THR A CA 1
ATOM 1075 C C . THR A 1 143 ? 13.501 -2.494 -19.238 1.00 95.31 143 THR A C 1
ATOM 1077 O O . THR A 1 143 ? 13.845 -2.032 -18.147 1.00 95.31 143 THR A O 1
ATOM 1080 N N . GLY A 1 144 ? 13.852 -3.729 -19.603 1.00 94.44 144 GLY A N 1
ATOM 1081 C CA . GLY A 1 144 ? 14.725 -4.585 -18.795 1.00 94.44 144 GLY A CA 1
ATOM 1082 C C . GLY A 1 144 ? 14.154 -4.936 -17.413 1.00 94.44 144 GLY A C 1
ATOM 1083 O O . GLY A 1 144 ? 14.913 -5.249 -16.497 1.00 94.44 144 GLY A O 1
ATOM 1084 N N . GLY A 1 145 ? 12.833 -4.872 -17.235 1.00 95.81 145 GLY A N 1
ATOM 1085 C CA . GLY A 1 145 ? 12.152 -5.145 -15.969 1.00 95.81 145 GLY A CA 1
ATOM 1086 C C . GLY A 1 145 ? 11.978 -3.929 -15.052 1.00 95.81 145 GLY A C 1
ATOM 1087 O O . GLY A 1 145 ? 11.523 -4.093 -13.923 1.00 95.81 145 GLY A O 1
ATOM 1088 N N . LEU A 1 146 ? 12.341 -2.719 -15.489 1.00 96.62 146 LEU A N 1
ATOM 1089 C CA . LEU A 1 146 ? 12.306 -1.508 -14.661 1.00 96.62 146 LEU A CA 1
ATOM 1090 C C . LEU A 1 146 ? 11.169 -0.577 -15.082 1.00 96.62 146 LEU A C 1
ATOM 1092 O O . LEU A 1 146 ? 11.028 -0.278 -16.261 1.00 96.62 146 LEU A O 1
ATOM 1096 N N . CYS A 1 147 ? 10.352 -0.110 -14.135 1.00 96.88 147 CYS A N 1
ATOM 1097 C CA . CYS A 1 147 ? 9.152 0.667 -14.452 1.00 96.88 147 CYS A CA 1
ATOM 1098 C C . CYS A 1 147 ? 9.477 2.111 -14.857 1.00 96.88 147 CYS A C 1
ATOM 1100 O O . CYS A 1 147 ? 9.848 2.898 -13.985 1.00 96.88 147 CYS A O 1
ATOM 1102 N N . PRO A 1 148 ? 9.274 2.504 -16.130 1.00 95.88 148 PRO A N 1
ATOM 1103 C CA . PRO A 1 148 ? 9.544 3.870 -16.571 1.00 95.88 148 PRO A CA 1
ATOM 1104 C C . PRO A 1 148 ? 8.439 4.849 -16.142 1.00 95.88 148 PRO A C 1
ATOM 1106 O O . PRO A 1 148 ? 8.654 6.051 -16.141 1.00 95.88 148 PRO A O 1
ATOM 1109 N N . VAL A 1 149 ? 7.265 4.349 -15.742 1.00 95.00 149 VAL A N 1
ATOM 1110 C CA . VAL A 1 149 ? 6.142 5.178 -15.279 1.00 95.00 149 VAL A CA 1
ATOM 1111 C C . VAL A 1 149 ? 6.345 5.572 -13.821 1.00 95.00 149 VAL A C 1
ATOM 1113 O O . VAL A 1 149 ? 6.444 6.747 -13.504 1.00 95.00 149 VAL A O 1
ATOM 1116 N N . ALA A 1 150 ? 6.469 4.578 -12.940 1.00 96.00 150 ALA A N 1
ATOM 1117 C CA . ALA A 1 150 ? 6.545 4.799 -11.497 1.00 96.00 150 ALA A CA 1
ATOM 1118 C C . ALA A 1 150 ? 7.874 5.423 -11.053 1.00 96.00 150 ALA A C 1
ATOM 1120 O O . ALA A 1 150 ? 7.924 6.156 -10.078 1.00 96.00 150 ALA A O 1
ATOM 1121 N N . ARG A 1 151 ? 8.972 5.110 -11.753 1.00 96.25 151 ARG A N 1
ATOM 1122 C CA . ARG A 1 151 ? 10.326 5.489 -11.318 1.00 96.25 151 ARG A CA 1
ATOM 1123 C C . ARG A 1 151 ? 10.925 6.636 -12.130 1.00 96.25 151 ARG A C 1
ATOM 1125 O O . ARG A 1 151 ? 12.062 7.023 -11.883 1.00 96.25 151 ARG A O 1
ATOM 1132 N N . CYS A 1 152 ? 10.189 7.178 -13.101 1.00 96.44 152 CYS A N 1
ATOM 1133 C CA . CYS A 1 152 ? 10.542 8.429 -13.764 1.00 96.44 152 CYS A CA 1
ATOM 1134 C C . CYS A 1 152 ? 9.636 9.533 -13.228 1.00 96.44 152 CYS A C 1
ATOM 1136 O O . CYS A 1 152 ? 8.419 9.439 -13.360 1.00 96.44 152 CYS A O 1
ATOM 1138 N N . ALA A 1 153 ? 10.223 10.628 -12.746 1.00 95.06 153 ALA A N 1
ATOM 1139 C CA . ALA A 1 153 ? 9.474 11.803 -12.289 1.00 95.06 153 ALA A CA 1
ATOM 1140 C C . ALA A 1 153 ? 8.519 12.391 -13.348 1.00 95.06 153 ALA A C 1
ATOM 1142 O O . ALA A 1 153 ? 7.569 13.085 -13.011 1.00 95.06 153 ALA A O 1
ATOM 1143 N N . LYS A 1 154 ? 8.776 12.113 -14.632 1.00 94.62 154 LYS A N 1
ATOM 1144 C CA . LYS A 1 154 ? 7.962 12.554 -15.773 1.00 94.62 154 LYS A CA 1
ATOM 1145 C C . LYS A 1 154 ? 7.195 11.416 -16.456 1.00 94.62 154 LYS A C 1
ATOM 1147 O O . LYS A 1 154 ? 6.583 11.641 -17.493 1.00 94.62 154 LYS A O 1
ATOM 1152 N N . SER A 1 155 ? 7.271 10.190 -15.927 1.00 94.19 155 SER A N 1
ATOM 1153 C CA . SER A 1 155 ? 6.632 8.999 -16.511 1.00 94.19 155 SER A CA 1
ATOM 1154 C C . SER A 1 155 ? 6.958 8.768 -18.003 1.00 94.19 155 SER A C 1
ATOM 1156 O O . SER A 1 155 ? 6.104 8.328 -18.774 1.00 94.19 155 SER A O 1
ATOM 1158 N N . LEU A 1 156 ? 8.185 9.090 -18.435 1.00 93.75 156 LEU A N 1
ATOM 1159 C CA . LEU A 1 156 ? 8.593 9.020 -19.846 1.00 93.75 156 LEU A CA 1
ATOM 1160 C C . LEU A 1 156 ? 8.776 7.585 -20.313 1.00 93.75 156 LEU A C 1
ATOM 1162 O O . LEU A 1 156 ? 9.360 6.784 -19.594 1.00 93.75 156 LEU A O 1
ATOM 1166 N N . MET A 1 157 ? 8.361 7.304 -21.547 1.00 90.81 157 MET A N 1
ATOM 1167 C CA . MET A 1 157 ? 8.308 5.950 -22.112 1.00 90.81 157 MET A CA 1
ATOM 1168 C C . MET A 1 157 ? 9.330 5.679 -23.222 1.00 90.81 157 MET A C 1
ATOM 1170 O O . MET A 1 157 ? 9.603 4.518 -23.499 1.00 90.81 157 MET A O 1
ATOM 1174 N N . ASN A 1 158 ? 9.900 6.724 -23.826 1.00 91.75 158 ASN A N 1
ATOM 1175 C CA . ASN A 1 158 ? 10.780 6.639 -24.998 1.00 91.75 158 ASN A CA 1
ATOM 1176 C C . ASN A 1 158 ? 12.178 7.202 -24.698 1.00 91.75 158 ASN A C 1
ATOM 1178 O O . ASN A 1 158 ? 12.692 8.026 -25.448 1.00 91.75 158 ASN A O 1
ATOM 1182 N N . GLY A 1 159 ? 12.769 6.818 -23.568 1.00 92.00 159 GLY A N 1
ATOM 1183 C CA . GLY A 1 159 ? 14.101 7.283 -23.187 1.00 92.00 159 GLY A CA 1
ATOM 1184 C C . GLY A 1 159 ? 14.124 8.476 -22.218 1.00 92.00 159 GLY A C 1
ATOM 1185 O O . GLY A 1 159 ? 13.078 8.954 -21.759 1.00 92.00 159 GLY A O 1
ATOM 1186 N N . PRO A 1 160 ? 15.336 8.936 -21.854 1.00 93.00 160 PRO A N 1
ATOM 1187 C CA . PRO A 1 160 ? 15.545 10.053 -20.935 1.00 93.00 160 PRO A CA 1
ATOM 1188 C C . PRO A 1 160 ? 15.112 11.396 -21.550 1.00 93.00 160 PRO A C 1
ATOM 1190 O O . PRO A 1 160 ? 15.201 11.595 -22.755 1.00 93.00 160 PRO A O 1
ATOM 1193 N N . CYS A 1 161 ? 14.722 12.370 -20.717 1.00 93.31 161 CYS A N 1
ATOM 1194 C CA . CYS A 1 161 ? 14.351 13.729 -21.161 1.00 93.31 161 CYS A CA 1
ATOM 1195 C C . CYS A 1 161 ? 15.527 14.646 -21.525 1.00 93.31 161 CYS A C 1
ATOM 1197 O O . CYS A 1 161 ? 15.322 15.842 -21.694 1.00 93.31 161 CYS A O 1
ATOM 1199 N N . GLY A 1 162 ? 16.760 14.142 -21.546 1.00 91.88 162 GLY A N 1
ATOM 1200 C CA . GLY A 1 162 ? 17.964 14.955 -21.755 1.00 91.88 162 GLY A CA 1
ATOM 1201 C C . GLY A 1 162 ? 18.421 15.787 -20.547 1.00 91.88 162 GLY A C 1
ATOM 1202 O O . GLY A 1 162 ? 19.587 16.146 -20.489 1.00 91.88 162 GLY A O 1
ATOM 1203 N N . GLY A 1 163 ? 17.567 16.043 -19.550 1.00 93.25 163 GLY A N 1
ATOM 1204 C CA . GLY A 1 163 ? 17.959 16.788 -18.342 1.00 93.25 163 GLY A CA 1
ATOM 1205 C C . GLY A 1 163 ? 18.649 15.962 -17.250 1.00 93.25 163 GLY A C 1
ATOM 1206 O O . GLY A 1 163 ? 19.039 16.508 -16.223 1.00 93.25 163 GLY A O 1
ATOM 1207 N N . SER A 1 164 ? 18.813 14.647 -17.430 1.00 92.56 164 SER A N 1
ATOM 1208 C CA . SER A 1 164 ? 19.558 13.835 -16.463 1.00 92.56 164 SER A CA 1
ATOM 1209 C C . SER A 1 164 ? 21.049 14.165 -16.490 1.00 92.56 164 SER A C 1
ATOM 1211 O O . SER A 1 164 ? 21.658 14.132 -17.558 1.00 92.56 164 SER A O 1
ATOM 1213 N N . VAL A 1 165 ? 21.646 14.384 -15.320 1.00 93.50 165 VAL A N 1
ATOM 1214 C CA . VAL A 1 165 ? 23.072 14.704 -15.157 1.00 93.50 165 VAL A CA 1
ATOM 1215 C C . VAL A 1 165 ? 23.721 13.608 -14.321 1.00 93.50 165 VAL A C 1
ATOM 1217 O O . VAL A 1 165 ? 23.201 13.266 -13.263 1.00 93.50 165 VAL A O 1
ATOM 1220 N N . GLU A 1 166 ? 24.812 13.014 -14.815 1.00 93.19 166 GLU A N 1
ATOM 1221 C CA . GLU A 1 166 ? 25.578 11.964 -14.112 1.00 93.19 166 GLU A CA 1
ATOM 1222 C C . GLU A 1 166 ? 24.703 10.819 -13.550 1.00 93.19 166 GLU A C 1
ATOM 1224 O O . GLU A 1 166 ? 24.865 10.352 -12.424 1.00 93.19 166 GLU A O 1
ATOM 1229 N N . GLY A 1 167 ? 23.710 10.376 -14.331 1.00 93.50 167 GLY A N 1
ATOM 1230 C CA . GLY A 1 167 ? 22.786 9.306 -13.933 1.00 93.50 167 GLY A CA 1
ATOM 1231 C C . GLY A 1 167 ? 21.716 9.712 -12.909 1.00 93.50 167 GLY A C 1
ATOM 1232 O O . GLY A 1 167 ? 20.947 8.862 -12.452 1.00 93.50 167 GLY A O 1
ATOM 1233 N N . ARG A 1 168 ? 21.608 10.998 -12.562 1.00 96.44 168 ARG A N 1
ATOM 1234 C CA . ARG A 1 168 ? 20.591 11.555 -11.656 1.00 96.44 168 ARG A CA 1
ATOM 1235 C C . ARG A 1 168 ? 19.489 12.282 -12.417 1.00 96.44 16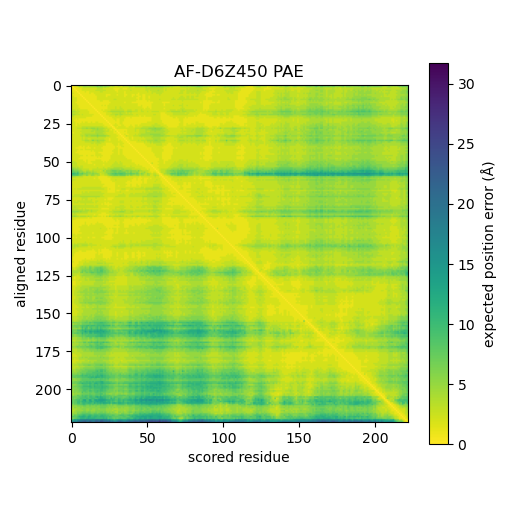8 ARG A C 1
ATOM 1237 O O . ARG A 1 168 ? 19.676 12.736 -13.544 1.00 96.44 168 ARG A O 1
ATOM 1244 N N . CYS A 1 169 ? 18.303 12.334 -11.824 1.00 96.38 169 CYS A N 1
ATOM 1245 C CA . CYS A 1 169 ? 17.153 13.050 -12.360 1.00 96.38 169 CYS A CA 1
ATOM 1246 C C . CYS A 1 169 ? 17.322 14.559 -12.137 1.00 96.38 169 CYS A C 1
ATOM 1248 O O . CYS A 1 169 ? 17.793 14.978 -11.086 1.00 96.38 169 CYS A O 1
ATOM 1250 N N . GLU A 1 170 ? 16.867 15.385 -13.081 1.00 95.19 170 GLU A N 1
ATOM 1251 C CA . GLU A 1 170 ? 16.982 16.850 -12.971 1.00 95.19 170 GLU A CA 1
ATOM 1252 C C . GLU A 1 170 ? 16.218 17.447 -11.781 1.00 95.19 170 GLU A C 1
ATOM 1254 O O . GLU A 1 170 ? 16.513 18.559 -11.360 1.00 95.19 170 GLU A O 1
ATOM 1259 N N . ILE A 1 171 ? 15.228 16.725 -11.243 1.00 95.56 171 ILE A N 1
ATOM 1260 C CA . ILE A 1 171 ? 14.405 17.243 -10.146 1.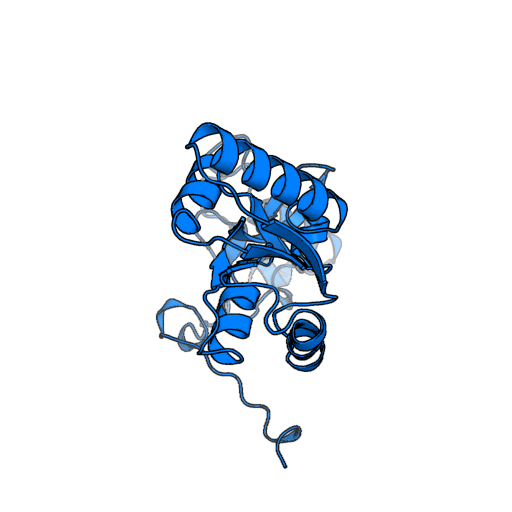00 95.56 171 ILE A CA 1
ATOM 1261 C C . ILE A 1 171 ? 15.174 17.294 -8.823 1.00 95.56 171 ILE A C 1
ATOM 1263 O O . ILE A 1 171 ? 14.810 18.076 -7.951 1.00 95.56 171 ILE A O 1
ATOM 1267 N N . HIS A 1 172 ? 16.187 16.434 -8.648 1.00 95.50 172 HIS A N 1
ATOM 1268 C CA . HIS A 1 172 ? 16.998 16.368 -7.435 1.00 95.50 172 HIS A CA 1
ATOM 1269 C C . HIS A 1 172 ? 18.199 15.428 -7.615 1.00 95.50 172 HIS A C 1
ATOM 1271 O O . HIS A 1 172 ? 18.055 14.333 -8.161 1.00 95.50 172 HIS A O 1
ATOM 1277 N N . GLN A 1 173 ? 19.359 15.792 -7.059 1.00 93.31 173 GLN A N 1
ATOM 1278 C CA . GLN A 1 173 ? 20.596 14.998 -7.160 1.00 93.31 173 GLN A CA 1
ATOM 1279 C C . GLN A 1 173 ? 20.491 13.612 -6.503 1.00 93.31 173 GLN A C 1
ATOM 1281 O O . GLN A 1 173 ? 21.148 12.665 -6.928 1.00 93.31 173 GLN A O 1
ATOM 1286 N N . GLU A 1 174 ? 19.637 13.461 -5.492 1.00 93.31 174 GLU A N 1
ATOM 1287 C CA . GLU A 1 174 ? 19.434 12.169 -4.826 1.00 93.31 174 GLU A CA 1
ATOM 1288 C C . GLU A 1 174 ? 18.506 11.236 -5.608 1.00 93.31 174 GLU A C 1
ATOM 1290 O O . GLU A 1 174 ? 18.557 10.023 -5.411 1.00 93.31 174 GLU A O 1
ATOM 1295 N N . VAL A 1 175 ? 17.696 11.764 -6.533 1.00 94.12 175 VAL A N 1
ATOM 1296 C CA . VAL A 1 175 ? 16.734 10.967 -7.301 1.00 94.12 175 VAL A CA 1
ATOM 1297 C C . VAL A 1 175 ? 17.455 10.330 -8.486 1.00 94.12 175 VAL A C 1
ATOM 1299 O O . VAL A 1 175 ? 17.902 11.039 -9.390 1.00 94.12 175 VAL A O 1
ATOM 1302 N N . PRO A 1 176 ? 17.574 8.997 -8.550 1.00 94.75 176 PRO A N 1
ATOM 1303 C CA . PRO A 1 176 ? 18.240 8.361 -9.674 1.00 94.75 176 PRO A CA 1
ATOM 1304 C C . PRO A 1 176 ? 17.423 8.478 -10.968 1.00 94.75 176 PRO A C 1
ATOM 1306 O O . PRO A 1 176 ? 16.196 8.359 -10.958 1.00 94.75 176 PRO A O 1
ATOM 1309 N N . CYS A 1 177 ? 18.089 8.647 -12.111 1.00 97.00 177 CYS A N 1
ATOM 1310 C CA . CYS A 1 177 ? 17.419 8.594 -13.406 1.00 97.00 177 CYS A CA 1
ATOM 1311 C C . CYS A 1 177 ? 17.130 7.135 -13.780 1.00 97.00 177 CYS A C 1
ATOM 1313 O O . CYS A 1 177 ? 18.042 6.370 -14.093 1.00 97.00 177 CYS A O 1
ATOM 1315 N N . ILE A 1 178 ? 15.855 6.732 -13.803 1.00 97.25 178 ILE A N 1
ATOM 1316 C CA . ILE A 1 178 ? 15.498 5.354 -14.172 1.00 97.25 178 ILE A CA 1
ATOM 1317 C C . ILE A 1 178 ? 15.963 4.970 -15.581 1.00 97.25 178 ILE A C 1
ATOM 1319 O O . ILE A 1 178 ? 16.345 3.826 -15.806 1.00 97.25 178 ILE A O 1
ATOM 1323 N N . TRP A 1 179 ? 15.982 5.921 -16.516 1.00 96.94 179 TRP A N 1
ATOM 1324 C CA . TRP A 1 179 ? 16.401 5.666 -17.893 1.00 96.94 179 TRP A CA 1
ATOM 1325 C C . TRP A 1 179 ? 17.893 5.361 -18.020 1.00 96.94 179 TRP A C 1
ATOM 1327 O O . TRP A 1 179 ? 18.257 4.548 -18.866 1.00 96.94 179 TRP A O 1
ATOM 1337 N N . GLN A 1 180 ? 18.729 5.899 -17.126 1.00 96.00 180 GLN A N 1
ATOM 1338 C CA . GLN A 1 180 ? 20.129 5.488 -17.025 1.00 96.00 180 GLN A CA 1
ATOM 1339 C C . GLN A 1 180 ? 20.228 3.999 -16.659 1.00 96.00 180 GLN A C 1
ATOM 1341 O O . GLN A 1 180 ? 20.903 3.231 -17.342 1.00 96.00 180 GLN A O 1
ATOM 1346 N N . PHE A 1 181 ? 19.478 3.556 -15.643 1.00 96.31 181 PHE A N 1
ATOM 1347 C CA . PHE A 1 181 ? 19.465 2.144 -15.249 1.00 96.31 181 PHE A CA 1
ATOM 1348 C C . PHE A 1 181 ? 18.869 1.222 -16.313 1.00 96.31 181 PHE A C 1
ATOM 1350 O O . PHE A 1 181 ? 19.339 0.096 -16.466 1.00 96.31 181 PHE A O 1
ATOM 1357 N N . ILE A 1 182 ? 17.832 1.664 -17.032 1.00 97.19 182 ILE A N 1
ATOM 1358 C CA . ILE A 1 182 ? 17.253 0.907 -18.151 1.00 97.19 182 ILE A CA 1
ATOM 1359 C C . ILE A 1 182 ? 18.315 0.708 -19.235 1.00 97.19 182 ILE A C 1
ATOM 1361 O O . ILE A 1 182 ? 18.554 -0.429 -19.636 1.00 97.19 182 ILE A O 1
ATOM 1365 N N . HIS A 1 183 ? 18.997 1.782 -19.643 1.00 95.94 183 HIS A N 1
ATOM 1366 C CA . HIS A 1 183 ? 20.078 1.734 -20.626 1.00 95.94 183 HIS A CA 1
ATOM 1367 C C . HIS A 1 183 ? 21.199 0.772 -20.198 1.00 95.94 183 HIS A C 1
ATOM 1369 O O . HIS A 1 183 ? 21.537 -0.157 -20.929 1.00 95.94 183 HIS A O 1
ATOM 1375 N N . GLU A 1 184 ? 21.726 0.913 -18.980 1.00 95.69 184 GLU A N 1
ATOM 1376 C CA . GLU A 1 184 ? 22.768 0.024 -18.445 1.00 95.69 184 GLU A CA 1
ATOM 1377 C C . GLU A 1 184 ? 22.326 -1.441 -18.383 1.00 95.69 184 GLU A C 1
ATOM 1379 O O . GLU A 1 184 ? 23.103 -2.360 -18.651 1.00 95.69 184 GLU A O 1
ATOM 1384 N N . ARG A 1 185 ? 21.068 -1.688 -18.015 1.00 96.69 185 ARG A N 1
ATOM 1385 C CA . ARG A 1 185 ? 20.527 -3.039 -17.884 1.00 96.69 185 ARG A CA 1
ATOM 1386 C C . ARG A 1 185 ? 20.313 -3.702 -19.241 1.00 96.69 185 ARG A C 1
ATOM 1388 O O . ARG A 1 185 ? 20.704 -4.854 -19.388 1.00 96.69 185 ARG A O 1
ATOM 1395 N N . LEU A 1 186 ? 19.774 -2.986 -20.226 1.00 96.50 186 LEU A N 1
ATOM 1396 C CA . LEU A 1 186 ? 19.633 -3.495 -21.594 1.00 96.50 186 LEU A CA 1
ATOM 1397 C C . LEU A 1 186 ? 20.994 -3.721 -22.261 1.00 96.50 186 LEU A C 1
ATOM 1399 O O . LEU A 1 186 ? 21.175 -4.737 -22.927 1.00 96.50 186 LEU A O 1
ATOM 1403 N N . ASN A 1 187 ? 21.981 -2.859 -21.996 1.00 96.25 187 ASN A N 1
ATOM 1404 C CA . ASN A 1 187 ? 23.357 -3.071 -22.445 1.00 96.25 187 ASN A CA 1
ATOM 1405 C C . ASN A 1 187 ? 23.960 -4.365 -21.889 1.00 96.25 187 ASN A C 1
ATOM 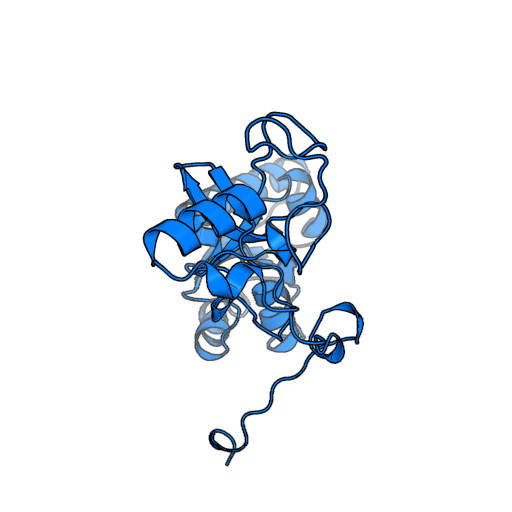1407 O O . ASN A 1 187 ? 24.602 -5.094 -22.637 1.00 96.25 187 ASN A O 1
ATOM 1411 N N . ARG A 1 188 ? 23.739 -4.669 -20.602 1.00 96.88 188 ARG A N 1
ATOM 1412 C CA . ARG A 1 188 ? 24.191 -5.930 -19.985 1.00 96.88 188 ARG A CA 1
ATOM 1413 C C . ARG A 1 188 ? 23.487 -7.165 -20.538 1.00 96.88 188 ARG A C 1
ATOM 1415 O O . ARG A 1 188 ? 24.051 -8.247 -20.474 1.00 96.88 188 ARG A O 1
ATOM 1422 N N . PHE A 1 189 ? 22.262 -7.014 -21.029 1.00 96.69 189 PHE A N 1
ATOM 1423 C CA . PHE A 1 189 ? 21.508 -8.096 -21.662 1.00 96.69 189 PHE A CA 1
ATOM 1424 C C . PHE A 1 189 ? 21.783 -8.223 -23.160 1.00 96.69 189 PHE A C 1
ATOM 1426 O O . PHE A 1 189 ? 21.121 -9.025 -23.804 1.00 96.69 189 PHE A O 1
ATOM 1433 N N . GLU A 1 190 ? 22.695 -7.416 -23.714 1.00 96.81 190 GLU A N 1
ATOM 1434 C CA . GLU A 1 190 ? 22.969 -7.359 -25.156 1.00 96.81 190 GLU A CA 1
ATOM 1435 C C . GLU A 1 190 ? 21.716 -7.021 -25.995 1.00 96.81 190 GLU A C 1
ATOM 1437 O O . GLU A 1 190 ? 21.639 -7.332 -27.175 1.00 96.81 190 GLU A O 1
ATOM 1442 N N . ARG A 1 191 ? 20.740 -6.319 -25.399 1.00 95.12 191 ARG A N 1
ATOM 1443 C CA . ARG A 1 191 ? 19.452 -5.928 -26.007 1.00 95.12 191 ARG A CA 1
ATOM 1444 C C . ARG A 1 191 ? 19.386 -4.427 -26.302 1.00 95.12 191 ARG A C 1
ATOM 1446 O O . ARG A 1 191 ? 18.419 -3.753 -25.955 1.00 95.12 191 ARG A O 1
ATOM 1453 N N . ARG A 1 192 ? 20.450 -3.862 -26.877 1.00 92.06 192 ARG A N 1
ATOM 1454 C CA . ARG A 1 192 ? 20.554 -2.403 -27.099 1.00 92.06 192 ARG A CA 1
ATOM 1455 C C . ARG A 1 192 ? 19.521 -1.879 -28.088 1.00 92.06 192 ARG A C 1
ATOM 1457 O O . ARG A 1 192 ? 18.990 -0.796 -27.886 1.00 92.06 192 ARG A O 1
ATOM 1464 N N . GLU A 1 193 ? 19.204 -2.679 -29.098 1.00 92.56 193 GLU A N 1
ATOM 1465 C CA . GLU A 1 193 ? 18.161 -2.414 -30.095 1.00 92.56 193 GLU A CA 1
ATOM 1466 C C . GLU A 1 193 ? 16.785 -2.114 -29.483 1.00 92.56 193 GLU A C 1
ATOM 1468 O O . GLU A 1 193 ? 16.011 -1.349 -30.053 1.00 92.56 193 GLU A O 1
ATOM 1473 N N . ASP A 1 194 ? 16.482 -2.632 -28.285 1.00 91.38 194 ASP A N 1
ATOM 1474 C CA . ASP A 1 194 ? 15.219 -2.324 -27.613 1.00 91.38 194 ASP A CA 1
ATOM 1475 C C . ASP A 1 194 ? 15.102 -0.848 -27.201 1.00 91.38 194 ASP A C 1
ATOM 1477 O O . ASP A 1 194 ? 13.987 -0.358 -27.035 1.00 91.38 194 ASP A O 1
ATOM 1481 N N . LEU A 1 195 ? 16.218 -0.118 -27.073 1.00 92.12 195 LEU A N 1
ATOM 1482 C CA . LEU A 1 195 ? 16.211 1.325 -26.800 1.00 92.12 195 LEU A CA 1
ATOM 1483 C C . LEU A 1 195 ? 15.758 2.156 -28.005 1.00 92.12 195 LEU A C 1
ATOM 1485 O O . LEU A 1 195 ? 15.293 3.278 -27.824 1.00 92.12 195 LEU A O 1
ATOM 1489 N N . GLU A 1 196 ? 15.887 1.619 -29.217 1.00 91.44 196 GLU A N 1
ATOM 1490 C CA . GLU A 1 196 ? 15.462 2.282 -30.455 1.00 91.44 196 GLU A CA 1
ATOM 1491 C C . GLU A 1 196 ?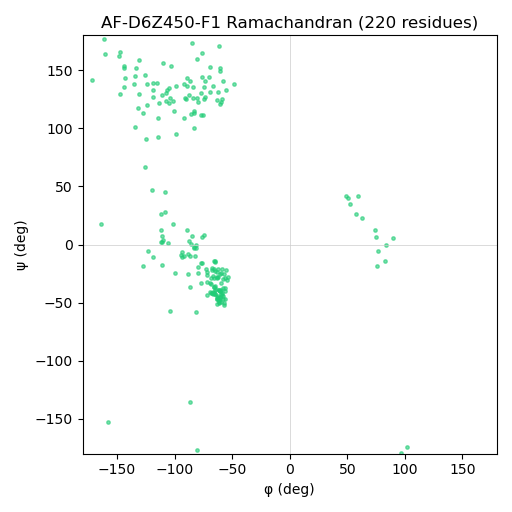 13.982 2.023 -30.763 1.00 91.44 196 GLU A C 1
ATOM 1493 O O . GLU A 1 196 ? 13.389 2.648 -31.646 1.00 91.44 196 GLU A O 1
ATOM 1498 N N . ARG A 1 197 ? 13.348 1.109 -30.020 1.00 90.19 197 ARG A N 1
ATOM 1499 C CA . ARG A 1 197 ? 11.938 0.780 -30.203 1.00 90.19 197 ARG A CA 1
ATOM 1500 C C . ARG A 1 197 ? 11.066 1.894 -29.651 1.00 90.19 197 ARG A C 1
ATOM 1502 O O . ARG A 1 197 ? 11.112 2.228 -28.469 1.00 90.19 197 ARG A O 1
ATOM 1509 N N . VAL A 1 198 ? 10.180 2.392 -30.504 1.00 91.50 198 VAL A N 1
ATOM 1510 C CA . VAL A 1 198 ? 9.093 3.268 -30.072 1.00 91.50 198 VAL A CA 1
ATOM 1511 C C . VAL A 1 198 ? 8.181 2.479 -29.135 1.00 91.50 198 VAL A C 1
ATOM 1513 O O . VAL A 1 198 ? 7.680 1.407 -29.489 1.00 91.50 198 VAL A O 1
ATOM 1516 N N . ALA A 1 199 ? 7.973 3.005 -27.930 1.00 90.94 199 ALA A N 1
ATOM 1517 C CA . ALA A 1 199 ? 7.081 2.412 -26.952 1.00 90.94 199 ALA A CA 1
ATOM 1518 C C . ALA A 1 199 ? 5.664 2.288 -27.535 1.00 90.94 199 ALA A C 1
ATOM 1520 O O . ALA A 1 199 ? 5.193 3.204 -28.219 1.00 90.94 199 ALA A O 1
ATOM 1521 N N . PRO A 1 200 ? 4.960 1.178 -27.255 1.00 90.56 200 PRO A N 1
ATOM 1522 C CA . PRO A 1 200 ? 3.613 0.980 -27.764 1.00 90.56 200 PRO A CA 1
ATOM 1523 C C . PRO A 1 200 ? 2.672 2.077 -27.257 1.00 90.56 200 PRO A C 1
ATOM 1525 O O . PRO A 1 200 ? 2.827 2.594 -26.145 1.00 90.56 200 PRO A O 1
ATOM 1528 N N . ILE A 1 201 ? 1.661 2.399 -28.068 1.00 90.25 201 ILE A N 1
ATOM 1529 C CA . ILE A 1 201 ? 0.540 3.224 -27.616 1.00 90.25 201 ILE A CA 1
ATOM 1530 C C . ILE A 1 201 ? -0.130 2.479 -26.467 1.00 90.25 201 ILE A C 1
ATOM 1532 O O . ILE A 1 201 ? -0.570 1.342 -26.629 1.00 90.25 201 ILE A O 1
ATOM 1536 N N . ARG A 1 202 ? -0.178 3.125 -25.304 1.00 88.00 202 ARG A N 1
ATOM 1537 C CA . ARG A 1 202 ? -0.680 2.505 -24.083 1.00 88.00 202 ARG A CA 1
ATOM 1538 C C . ARG A 1 202 ? -2.185 2.644 -23.962 1.00 88.00 202 ARG A C 1
ATOM 1540 O O . ARG A 1 202 ? -2.734 3.718 -24.219 1.00 88.00 202 ARG A O 1
ATOM 1547 N N . ASP A 1 203 ? -2.826 1.591 -23.476 1.00 88.25 203 ASP A N 1
ATOM 1548 C CA . ASP A 1 203 ? -4.221 1.660 -23.064 1.00 88.25 203 ASP A CA 1
ATOM 1549 C C . ASP A 1 203 ? -4.317 2.203 -21.634 1.00 88.25 203 ASP A C 1
ATOM 1551 O O . ASP A 1 203 ? -4.117 1.502 -20.642 1.00 88.25 203 ASP A O 1
ATOM 1555 N N . TRP A 1 204 ? -4.634 3.490 -21.515 1.00 87.31 204 TRP A N 1
ATOM 1556 C CA . TRP A 1 204 ? -4.817 4.136 -20.217 1.00 87.31 204 TRP A CA 1
ATOM 1557 C C . TRP A 1 204 ? -6.215 3.933 -19.625 1.00 87.31 204 TRP A C 1
ATOM 1559 O O . TRP A 1 204 ? -6.441 4.336 -18.484 1.00 87.31 204 TRP A O 1
ATOM 1569 N N . ARG A 1 205 ? -7.147 3.274 -20.331 1.00 85.56 205 ARG A N 1
ATOM 1570 C CA . ARG A 1 205 ? -8.479 2.965 -19.777 1.00 85.56 205 ARG A CA 1
ATOM 1571 C C . ARG A 1 205 ? -8.378 2.039 -18.564 1.00 85.56 205 ARG A C 1
ATOM 1573 O O . ARG A 1 205 ? -9.198 2.132 -17.658 1.00 85.56 205 ARG A O 1
ATOM 1580 N N . SER A 1 206 ? -7.347 1.190 -18.512 1.00 83.62 206 SER A N 1
ATOM 1581 C CA . SER A 1 206 ? -7.037 0.335 -17.358 1.00 83.62 206 SER A CA 1
ATOM 1582 C C . SER A 1 206 ? -6.265 1.046 -16.236 1.00 83.62 206 SER A C 1
ATOM 1584 O O . SER A 1 206 ? -5.982 0.436 -15.198 1.00 83.62 206 SER A O 1
ATOM 1586 N N . ALA A 1 207 ? -5.888 2.314 -16.417 1.00 85.38 207 ALA A N 1
ATOM 1587 C CA . ALA A 1 207 ? -5.272 3.129 -15.375 1.00 85.38 207 ALA A CA 1
ATOM 1588 C C . ALA A 1 207 ? -6.340 3.777 -14.476 1.00 85.38 207 ALA A C 1
ATOM 1590 O O . ALA A 1 207 ? -7.538 3.679 -14.728 1.00 85.38 207 ALA A O 1
ATOM 1591 N N . GLY A 1 208 ? -5.915 4.436 -13.395 1.00 80.44 208 GLY A N 1
ATOM 1592 C CA . GLY A 1 208 ? -6.843 4.991 -12.398 1.00 80.44 208 GLY A CA 1
ATOM 1593 C C . GLY A 1 208 ? -7.756 6.115 -12.910 1.00 80.44 208 GLY A C 1
ATOM 1594 O O . GLY A 1 208 ? -8.817 6.336 -12.337 1.00 80.44 208 GLY A O 1
ATOM 1595 N N . HIS A 1 209 ? -7.382 6.811 -13.988 1.00 81.25 209 HIS A N 1
ATOM 1596 C CA . HIS A 1 209 ? -8.112 7.985 -14.486 1.00 81.25 209 HIS A CA 1
AT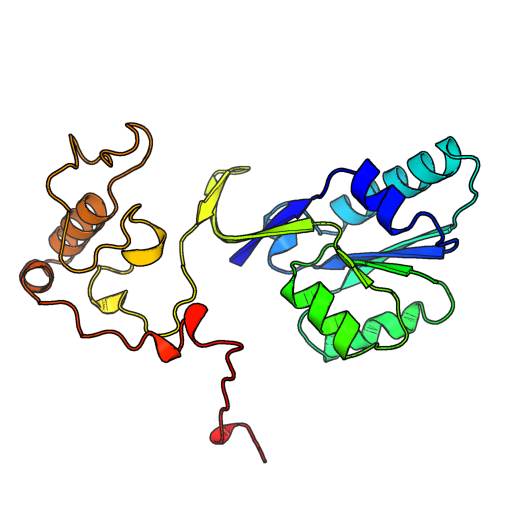OM 1597 C C . HIS A 1 209 ? -9.414 7.649 -15.235 1.00 81.25 209 HIS A C 1
ATOM 1599 O O . HIS A 1 209 ? -10.247 8.530 -15.415 1.00 81.25 209 HIS A O 1
ATOM 1605 N N . GLY A 1 210 ? -9.606 6.392 -15.655 1.00 75.12 210 GLY A N 1
ATOM 1606 C CA . GLY A 1 210 ? -10.819 5.931 -16.345 1.00 75.12 210 GLY A CA 1
ATOM 1607 C C . GLY A 1 210 ? -12.001 5.604 -15.422 1.00 75.12 210 GLY A C 1
ATOM 1608 O O . GLY A 1 210 ? -13.053 5.204 -15.912 1.00 75.12 210 GLY A O 1
ATOM 1609 N N . GLY A 1 211 ? -11.836 5.754 -14.103 1.00 84.88 211 GLY A N 1
ATOM 1610 C CA . GLY A 1 211 ? -12.821 5.371 -13.088 1.00 84.88 211 GLY A CA 1
ATOM 1611 C C . GLY A 1 211 ? -12.500 4.041 -12.388 1.00 84.88 211 GLY A C 1
ATOM 1612 O O . GLY A 1 211 ? -11.423 3.470 -12.586 1.00 84.88 211 GLY A O 1
ATOM 1613 N N . PRO A 1 212 ? -13.407 3.544 -11.522 1.00 88.44 212 PRO A N 1
ATOM 1614 C CA . PRO A 1 212 ? -13.213 2.288 -10.804 1.00 88.44 212 PRO A CA 1
ATOM 1615 C C . PRO A 1 212 ? -13.022 1.109 -11.760 1.00 88.44 212 PRO A C 1
ATOM 1617 O O . PRO A 1 212 ? -13.840 0.845 -12.639 1.00 88.44 212 PRO A O 1
ATOM 1620 N N . ARG A 1 213 ? -11.923 0.382 -11.574 1.00 89.69 213 ARG A N 1
ATOM 1621 C CA . ARG A 1 213 ? -11.503 -0.686 -12.483 1.00 89.69 213 ARG A CA 1
ATOM 1622 C C . ARG A 1 213 ? -12.102 -2.018 -12.069 1.00 89.69 213 ARG A C 1
ATOM 1624 O O . ARG A 1 213 ? -12.160 -2.332 -10.882 1.00 89.69 213 ARG A O 1
ATOM 1631 N N . LYS A 1 214 ? -12.468 -2.833 -13.058 1.00 89.81 214 LYS A N 1
ATOM 1632 C CA . LYS A 1 214 ? -12.978 -4.191 -12.866 1.00 89.81 214 LYS A CA 1
ATOM 1633 C C . LYS A 1 214 ? -12.233 -5.152 -13.784 1.00 89.81 214 LYS A C 1
ATOM 1635 O O . LYS A 1 214 ? -12.142 -4.911 -14.982 1.00 89.81 214 LYS A O 1
ATOM 1640 N N . THR A 1 215 ? -11.735 -6.246 -13.216 1.00 89.31 215 THR A N 1
ATOM 1641 C CA . THR A 1 215 ? -11.181 -7.370 -13.980 1.00 89.31 215 THR A CA 1
ATOM 1642 C C . THR A 1 215 ? -12.126 -8.551 -13.823 1.00 89.31 215 THR A C 1
ATOM 1644 O O . THR A 1 215 ? -12.485 -8.895 -12.700 1.00 89.31 215 THR A O 1
ATOM 1647 N N . VAL A 1 216 ? -12.539 -9.156 -14.935 1.00 91.12 216 VAL A N 1
ATOM 1648 C CA . VAL A 1 216 ? -13.346 -10.382 -14.949 1.00 91.12 216 VAL A CA 1
ATOM 1649 C C . VAL A 1 216 ? -12.539 -11.450 -15.667 1.00 91.12 216 VAL A C 1
ATOM 1651 O O . VAL A 1 216 ? -11.965 -11.184 -16.722 1.00 91.12 216 VAL A O 1
ATOM 1654 N N . ARG A 1 217 ? -12.477 -12.642 -15.080 1.00 91.56 217 ARG A N 1
ATOM 1655 C CA . ARG A 1 217 ? -11.841 -13.824 -15.661 1.00 91.56 217 ARG A CA 1
ATOM 1656 C C . ARG A 1 217 ? -12.933 -14.855 -15.930 1.00 91.56 217 ARG A C 1
ATOM 1658 O O . ARG A 1 217 ? -13.279 -15.574 -14.999 1.00 91.56 217 ARG A O 1
ATOM 1665 N N . PRO A 1 218 ? -13.517 -14.878 -17.147 1.00 92.19 218 PRO A N 1
ATOM 1666 C CA . PRO A 1 218 ? -14.626 -15.775 -17.470 1.00 92.19 218 PRO A CA 1
ATOM 1667 C C . PRO A 1 218 ? -14.276 -17.248 -17.257 1.00 92.19 218 PRO A C 1
ATOM 1669 O O . PRO A 1 218 ? -15.124 -18.047 -16.897 1.00 92.19 218 PRO A O 1
ATOM 1672 N N . ASP A 1 219 ? -13.000 -17.589 -17.422 1.00 93.69 219 ASP A N 1
ATOM 1673 C CA . ASP A 1 219 ? -12.451 -18.918 -17.167 1.00 93.69 219 ASP A CA 1
ATOM 1674 C C . ASP A 1 219 ? -12.481 -19.339 -15.685 1.00 93.69 219 ASP A C 1
ATOM 1676 O O . ASP A 1 219 ? -12.302 -20.514 -15.384 1.00 93.69 219 ASP A O 1
ATOM 1680 N N . LEU A 1 220 ? -12.710 -18.398 -14.765 1.00 89.00 220 LEU A N 1
ATOM 1681 C CA . LEU A 1 220 ? -12.834 -18.633 -13.322 1.00 89.00 220 LEU A CA 1
ATOM 1682 C C . LEU A 1 220 ? -14.259 -18.391 -12.802 1.00 89.00 220 LEU A C 1
ATOM 1684 O O . LEU A 1 220 ? -14.495 -18.481 -11.598 1.00 89.00 220 LEU A O 1
ATOM 1688 N N . THR A 1 221 ? -15.199 -18.046 -13.680 1.00 79.69 221 THR A N 1
ATOM 1689 C CA . THR A 1 221 ? -16.609 -17.856 -13.331 1.00 79.69 221 THR A CA 1
ATOM 1690 C C . THR A 1 221 ? -17.411 -19.024 -13.885 1.00 79.69 221 THR A C 1
ATOM 1692 O O . THR A 1 221 ? -17.339 -19.282 -15.084 1.00 79.69 221 THR A O 1
ATOM 1695 N N . LEU A 1 222 ? -18.134 -19.726 -13.010 1.00 63.44 222 LEU A N 1
ATOM 1696 C CA . LEU A 1 222 ? -19.114 -20.749 -13.391 1.00 63.44 222 LEU A CA 1
ATOM 1697 C C . LEU A 1 222 ? -20.302 -20.129 -14.136 1.00 63.44 222 LEU A C 1
ATOM 1699 O O . LEU A 1 222 ? -20.714 -19.011 -13.742 1.00 63.44 222 LEU A O 1
#

Nearest PDB structures (foldseek):
  7p4m-assembly1_A  TM=5.796E-01  e=4.316E-01  Thermotoga maritima MSB8
  7p4q-assembly1_A  TM=5.910E-01  e=8.754E-01  Thermotoga maritima MSB8
  7jl7-assembly1_B  TM=3.676E-01  e=1.561E+00  Danio rerio
  1shj-assembly1_B  TM=3.140E-01  e=4.095E+00  Homo sapiens
  4fea-assembly1_B  TM=2.616E-01  e=7.304E+00  Homo sapiens